Protein AF-A0A2G8SDK1-F1 (afdb_monomer_lite)

Structure (mmCIF, N/CA/C/O backbone):
data_AF-A0A2G8SDK1-F1
#
_entry.id   AF-A0A2G8SDK1-F1
#
loop_
_atom_site.group_PDB
_atom_site.id
_atom_site.type_symbol
_atom_site.label_atom_id
_atom_site.label_alt_id
_atom_site.label_comp_id
_atom_site.label_asym_id
_atom_site.label_entity_id
_atom_site.label_seq_id
_atom_site.pdbx_PDB_ins_code
_atom_site.Cartn_x
_atom_site.Cartn_y
_atom_site.Cartn_z
_atom_site.occupancy
_atom_site.B_iso_or_equiv
_atom_site.auth_seq_id
_atom_site.auth_comp_id
_atom_site.auth_asym_id
_atom_site.auth_atom_id
_atom_site.pdbx_PDB_model_num
ATOM 1 N N . MET A 1 1 ? -18.839 -8.132 19.886 1.00 52.75 1 MET A N 1
ATOM 2 C CA . MET A 1 1 ? -17.588 -8.914 19.938 1.00 52.75 1 MET A CA 1
ATOM 3 C C . MET A 1 1 ? -16.449 -7.917 19.984 1.00 52.75 1 MET A C 1
ATOM 5 O O . MET A 1 1 ? -16.493 -6.967 19.213 1.00 52.75 1 MET A O 1
ATOM 9 N N . SER A 1 2 ? -15.527 -8.060 20.931 1.00 60.72 2 SER A N 1
ATOM 10 C CA . SER A 1 2 ? -14.287 -7.280 20.942 1.00 60.72 2 SER A CA 1
ATOM 11 C C . SER A 1 2 ? -13.296 -7.989 20.019 1.00 60.72 2 SER A C 1
ATOM 13 O O . SER A 1 2 ? -13.165 -9.212 20.094 1.00 60.72 2 SER A O 1
ATOM 15 N N . PHE A 1 3 ? -12.685 -7.236 19.112 1.00 76.94 3 PHE A N 1
ATOM 16 C CA . PHE A 1 3 ? -11.615 -7.720 18.250 1.00 76.94 3 PHE A CA 1
ATOM 17 C C . PHE A 1 3 ? -10.285 -7.241 18.832 1.00 76.94 3 PHE A C 1
ATOM 19 O O . PHE A 1 3 ? -10.245 -6.182 19.454 1.00 76.94 3 PHE A O 1
ATOM 26 N N . SER A 1 4 ? -9.215 -8.013 18.636 1.00 88.19 4 SER A N 1
ATOM 27 C CA . SER A 1 4 ? -7.856 -7.517 18.891 1.00 88.19 4 SER A CA 1
ATOM 28 C C . SER A 1 4 ? -7.586 -6.290 18.015 1.00 88.19 4 SER A C 1
ATOM 30 O O . SER A 1 4 ? -8.123 -6.212 16.904 1.00 88.19 4 SER A O 1
ATOM 32 N N . GLN A 1 5 ? -6.736 -5.367 18.478 1.00 93.25 5 GLN A N 1
ATOM 33 C CA . GLN A 1 5 ? -6.346 -4.193 17.687 1.00 93.25 5 GLN A CA 1
ATOM 34 C C . GLN A 1 5 ? -5.672 -4.576 16.365 1.00 93.25 5 GLN A C 1
ATOM 36 O O . GLN A 1 5 ? -5.712 -3.813 15.408 1.00 93.25 5 GLN A O 1
ATOM 41 N N . PHE A 1 6 ? -5.116 -5.787 16.276 1.00 92.31 6 PHE A N 1
ATOM 42 C CA . PHE A 1 6 ? -4.522 -6.300 15.046 1.00 92.31 6 PHE A CA 1
ATOM 43 C C . PHE A 1 6 ? -5.553 -6.757 14.012 1.00 92.31 6 PHE A C 1
ATOM 45 O O . PHE A 1 6 ? -5.180 -6.962 12.869 1.00 92.31 6 PHE A O 1
ATOM 52 N N . HIS A 1 7 ? -6.839 -6.911 14.341 1.00 91.12 7 HIS A N 1
ATOM 53 C CA . HIS A 1 7 ? -7.836 -7.337 13.355 1.00 91.12 7 HIS A CA 1
ATOM 54 C C . HIS A 1 7 ? -7.991 -6.296 12.222 1.00 91.12 7 HIS A C 1
ATOM 56 O O . HIS A 1 7 ? -8.205 -5.121 12.522 1.00 91.12 7 HIS A O 1
ATOM 62 N N . PRO A 1 8 ? -7.963 -6.688 10.928 1.00 92.44 8 PRO A N 1
ATOM 63 C CA . PRO A 1 8 ? -8.045 -8.051 10.381 1.00 92.44 8 PRO A CA 1
ATOM 64 C C . PRO A 1 8 ? -6.700 -8.723 10.048 1.00 92.44 8 PRO A C 1
ATOM 66 O O . PRO A 1 8 ? -6.695 -9.754 9.379 1.00 92.44 8 PRO A O 1
ATOM 69 N N . LEU A 1 9 ? -5.573 -8.160 10.479 1.00 94.75 9 LEU A N 1
ATOM 70 C CA . LEU A 1 9 ? -4.240 -8.715 10.251 1.00 94.75 9 LEU A CA 1
ATOM 71 C C . LEU A 1 9 ? -4.090 -10.068 10.962 1.00 94.75 9 LEU A C 1
ATOM 73 O O . LEU A 1 9 ? -4.352 -10.208 12.158 1.00 94.75 9 LEU A O 1
ATOM 77 N N . GLY A 1 10 ? -3.639 -11.067 10.209 1.00 94.25 10 GLY A N 1
ATOM 78 C CA . GLY A 1 10 ? -3.056 -12.288 10.746 1.00 94.25 10 GLY A CA 1
ATOM 79 C C . GLY A 1 10 ? -1.573 -12.094 11.057 1.00 94.25 10 GLY A C 1
ATOM 80 O O . GLY A 1 10 ? -0.966 -11.103 10.654 1.00 94.25 10 GLY A O 1
ATOM 81 N N . GLN A 1 11 ? -0.978 -13.068 11.744 1.00 94.06 11 GLN A N 1
ATOM 82 C CA . GLN A 1 11 ? 0.459 -13.109 12.006 1.00 94.06 11 GLN A CA 1
ATOM 83 C C . GLN A 1 11 ? 1.084 -14.308 11.299 1.00 94.06 11 GLN A C 1
ATOM 85 O O . GLN A 1 11 ? 0.625 -15.442 11.464 1.00 94.06 11 GLN A O 1
ATOM 90 N N . HIS A 1 12 ? 2.088 -14.060 10.463 1.00 91.50 12 HIS A N 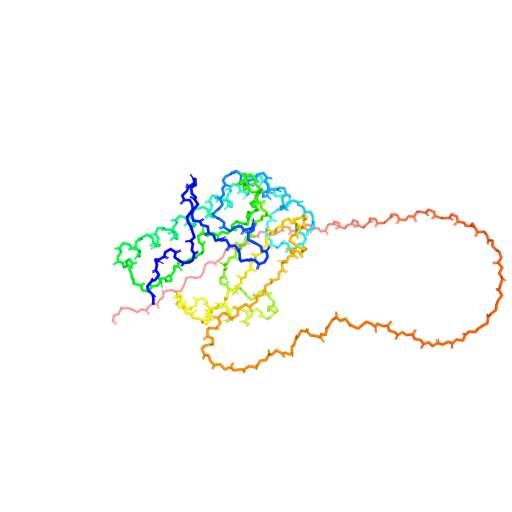1
ATOM 91 C CA . HIS A 1 12 ? 2.720 -15.097 9.663 1.00 91.50 12 HIS A CA 1
ATOM 92 C C . HIS A 1 12 ? 3.493 -16.060 10.587 1.00 91.50 12 HIS A C 1
ATOM 94 O O . HIS A 1 12 ? 4.289 -15.596 11.406 1.00 91.50 12 HIS A O 1
ATOM 100 N N . PRO A 1 13 ? 3.288 -17.390 10.500 1.00 87.56 13 PRO A N 1
ATOM 101 C CA . PRO A 1 13 ? 3.754 -18.332 11.524 1.00 87.56 13 PRO A CA 1
ATOM 102 C C . PRO A 1 13 ? 5.279 -18.443 11.623 1.00 87.56 13 PRO A C 1
ATOM 104 O O . PRO A 1 13 ? 5.797 -18.744 12.695 1.00 87.56 13 PRO A O 1
ATOM 107 N N . HIS A 1 14 ? 6.000 -18.200 10.525 1.00 87.25 14 HIS A N 1
ATOM 108 C CA . HIS A 1 14 ? 7.460 -18.329 10.490 1.00 87.25 14 HIS A CA 1
ATOM 109 C C . HIS A 1 14 ? 8.192 -17.007 10.722 1.00 87.25 14 HIS A C 1
ATOM 111 O O . HIS A 1 14 ? 9.257 -16.998 11.330 1.00 87.25 14 HIS A O 1
ATOM 117 N N . THR A 1 15 ? 7.636 -15.897 10.233 1.00 89.56 15 THR A N 1
ATOM 118 C CA . THR A 1 15 ? 8.303 -14.583 10.271 1.00 89.56 15 THR A CA 1
ATOM 119 C C . THR A 1 15 ? 7.757 -13.683 11.374 1.00 89.56 15 THR A C 1
ATOM 121 O O . THR A 1 15 ? 8.410 -12.720 11.758 1.00 89.56 15 THR A O 1
ATOM 124 N N . GLY A 1 16 ? 6.559 -13.969 11.890 1.00 91.56 16 GLY A N 1
ATOM 125 C CA . GLY A 1 16 ? 5.865 -13.106 12.842 1.00 91.56 16 GLY A CA 1
ATOM 126 C C . GLY A 1 16 ? 5.326 -11.809 12.229 1.00 91.56 16 GLY A C 1
ATOM 127 O O . GLY A 1 16 ? 4.776 -10.990 12.967 1.00 91.56 16 GLY A O 1
ATOM 128 N N . GLU A 1 17 ?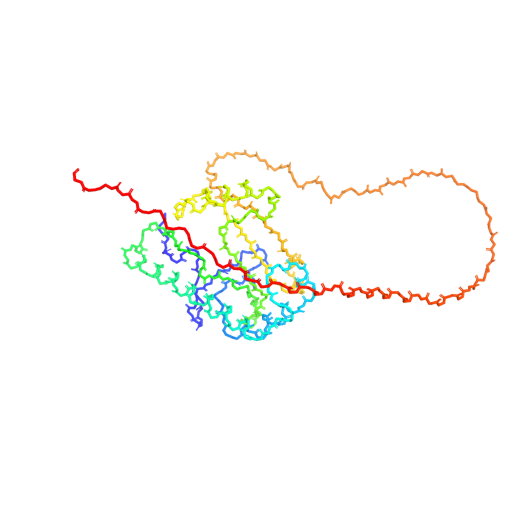 5.472 -11.615 10.915 1.00 94.06 17 GLU A N 1
ATOM 129 C CA . GLU A 1 17 ? 5.029 -10.419 10.196 1.00 94.06 17 GLU A CA 1
ATOM 130 C C . GLU A 1 17 ? 3.494 -10.345 10.120 1.00 94.06 17 GLU A C 1
ATOM 132 O O . GLU A 1 17 ? 2.831 -11.386 10.026 1.00 94.06 17 GLU A O 1
ATOM 137 N N . PRO A 1 18 ? 2.904 -9.137 10.134 1.00 96.12 18 PRO A N 1
ATOM 138 C CA . PRO A 1 18 ? 1.480 -8.977 9.870 1.00 96.12 18 PRO A CA 1
ATOM 139 C C . PRO A 1 18 ? 1.162 -9.351 8.419 1.00 96.12 18 PRO A C 1
ATOM 141 O O . PRO A 1 18 ? 1.942 -9.071 7.512 1.00 96.12 18 PRO A O 1
ATOM 144 N N . T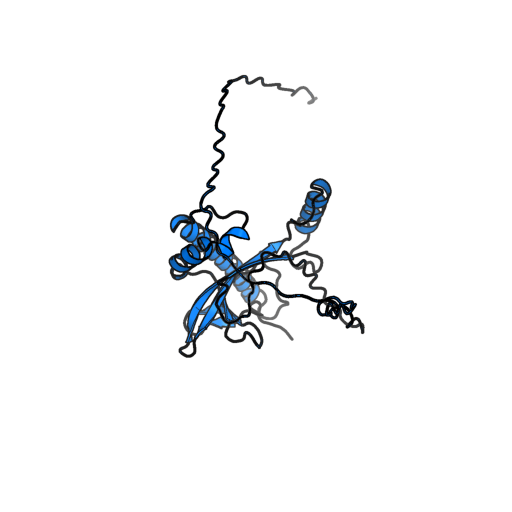YR A 1 19 ? -0.003 -9.941 8.169 1.00 97.12 19 TYR A N 1
ATOM 145 C CA . TYR A 1 19 ? -0.480 -10.148 6.802 1.00 97.12 19 TYR A CA 1
ATOM 146 C C . TYR A 1 19 ? -2.003 -10.098 6.703 1.00 97.12 19 TYR A C 1
ATOM 148 O O . TYR A 1 19 ? -2.716 -10.359 7.669 1.00 97.12 19 TYR A O 1
ATOM 156 N N . ILE A 1 20 ? -2.514 -9.816 5.507 1.00 96.69 20 ILE A N 1
ATOM 157 C CA . ILE A 1 20 ? -3.931 -9.982 5.162 1.00 96.69 20 ILE A CA 1
ATOM 158 C C . ILE A 1 20 ? -4.026 -11.071 4.106 1.00 96.69 20 ILE A C 1
ATOM 160 O O . ILE A 1 20 ? -3.399 -10.958 3.061 1.00 96.69 20 ILE A O 1
ATOM 164 N N . ARG A 1 21 ? -4.818 -12.116 4.342 1.00 95.62 21 ARG A N 1
ATOM 165 C CA . ARG A 1 21 ? -5.145 -13.093 3.295 1.00 95.62 21 ARG A CA 1
ATOM 166 C C . ARG A 1 21 ? -6.386 -12.640 2.550 1.00 95.62 21 ARG A C 1
ATOM 168 O O . ARG A 1 21 ? -7.388 -12.303 3.184 1.00 95.62 21 ARG A O 1
ATOM 175 N N . LEU A 1 22 ? -6.324 -12.636 1.223 1.00 94.38 22 LEU A N 1
ATOM 176 C CA . LEU A 1 22 ? -7.500 -12.324 0.425 1.00 94.38 22 LEU A CA 1
ATOM 177 C C . LEU A 1 22 ? -8.524 -13.466 0.534 1.00 94.38 22 LEU A C 1
ATOM 179 O O . LEU A 1 22 ? -8.148 -14.630 0.683 1.00 94.38 22 LEU A O 1
ATOM 183 N N . PRO A 1 23 ? -9.830 -13.164 0.502 1.00 93.94 23 PRO A N 1
ATOM 184 C CA . PRO A 1 23 ? -10.850 -14.202 0.487 1.00 93.94 23 PRO A CA 1
ATOM 185 C C . PRO A 1 23 ? -10.820 -14.983 -0.835 1.00 93.94 23 PRO A C 1
ATOM 187 O O . PRO A 1 23 ? -10.274 -14.525 -1.842 1.00 93.94 23 PRO A O 1
ATOM 190 N N . ALA A 1 24 ? -11.464 -16.151 -0.849 1.00 92.25 24 ALA A N 1
ATOM 191 C CA . ALA A 1 24 ? -11.683 -16.911 -2.077 1.00 92.25 24 ALA A CA 1
ATOM 192 C C . ALA A 1 24 ? -12.307 -16.016 -3.178 1.00 92.25 24 ALA A C 1
ATOM 194 O O . ALA A 1 24 ? -13.187 -15.206 -2.869 1.00 92.25 24 ALA A O 1
ATOM 195 N N . PRO A 1 25 ? -11.879 -16.146 -4.450 1.00 93.31 25 PRO A N 1
ATOM 196 C CA . PRO A 1 25 ? -11.004 -17.189 -5.006 1.00 93.31 25 PRO A CA 1
ATOM 197 C C . PRO A 1 25 ? -9.494 -16.884 -4.925 1.00 93.31 25 PRO A C 1
ATOM 199 O O . PRO A 1 25 ? -8.700 -17.573 -5.557 1.00 93.31 25 PRO A O 1
ATOM 202 N N . PHE A 1 26 ? -9.086 -15.852 -4.184 1.00 92.69 26 PHE A N 1
ATOM 203 C CA . PHE A 1 26 ? -7.700 -15.381 -4.117 1.00 92.69 26 PHE A CA 1
ATOM 204 C C . PHE A 1 26 ? -7.016 -15.745 -2.796 1.00 92.69 26 PHE A C 1
ATOM 206 O O . PHE A 1 26 ? -6.107 -15.057 -2.350 1.00 92.69 26 PHE A O 1
ATOM 213 N N . ASP A 1 27 ? -7.421 -16.843 -2.168 1.00 93.50 27 ASP A N 1
ATOM 214 C CA . ASP A 1 27 ? -6.904 -17.310 -0.875 1.00 93.50 27 ASP A CA 1
ATOM 215 C C . ASP A 1 27 ? -5.418 -17.706 -0.891 1.00 93.50 27 ASP A C 1
ATOM 217 O O . ASP A 1 27 ? -4.795 -17.813 0.170 1.00 93.50 27 ASP A O 1
ATOM 221 N N . ARG A 1 28 ? -4.834 -17.857 -2.086 1.00 94.31 28 ARG A N 1
ATOM 222 C CA . ARG A 1 28 ? -3.388 -17.986 -2.327 1.00 94.31 28 ARG A CA 1
ATOM 223 C C . ARG A 1 28 ? -2.644 -16.650 -2.399 1.00 94.31 28 ARG A C 1
ATOM 225 O O . ARG A 1 28 ? -1.433 -16.659 -2.576 1.00 94.31 28 ARG A O 1
ATOM 232 N N . VAL A 1 29 ? -3.327 -15.516 -2.278 1.00 95.50 29 VAL A N 1
ATOM 233 C CA . VAL A 1 29 ? -2.707 -14.189 -2.262 1.00 95.50 29 VAL A CA 1
ATOM 234 C C . VAL A 1 29 ? -2.788 -13.607 -0.859 1.00 95.50 29 VAL A C 1
ATOM 236 O O . VAL A 1 29 ? -3.853 -13.558 -0.235 1.00 95.50 29 VAL A O 1
ATOM 239 N N . ILE A 1 30 ? -1.645 -13.141 -0.372 1.00 96.31 30 ILE A N 1
ATOM 240 C CA . ILE A 1 30 ? -1.532 -12.413 0.887 1.00 96.31 30 ILE A CA 1
ATOM 241 C C . ILE A 1 30 ? -0.959 -11.017 0.638 1.00 96.31 30 ILE A C 1
ATOM 243 O O . ILE A 1 30 ? -0.201 -10.803 -0.307 1.00 96.31 30 ILE A O 1
ATOM 247 N N . ILE A 1 31 ? -1.323 -10.068 1.493 1.00 97.31 31 ILE A N 1
ATOM 248 C CA . ILE A 1 31 ? -0.745 -8.729 1.551 1.00 97.31 31 ILE A CA 1
ATOM 249 C C . ILE A 1 31 ? 0.175 -8.680 2.765 1.00 97.31 31 ILE A C 1
ATOM 251 O O . ILE A 1 31 ? -0.287 -8.919 3.881 1.00 97.31 31 ILE A O 1
ATOM 255 N N . THR A 1 32 ? 1.452 -8.377 2.564 1.00 97.56 32 THR A N 1
ATOM 256 C CA . THR A 1 32 ? 2.472 -8.303 3.622 1.00 97.56 32 THR A CA 1
ATOM 257 C C . THR A 1 32 ? 3.154 -6.931 3.629 1.00 97.56 32 THR A C 1
ATOM 259 O O . THR A 1 32 ? 2.950 -6.133 2.706 1.00 97.56 32 THR A O 1
ATOM 262 N N . PRO A 1 33 ? 4.016 -6.644 4.617 1.00 97.38 33 PRO A N 1
ATOM 263 C CA . PRO A 1 33 ? 4.986 -5.567 4.515 1.00 97.38 33 PRO A CA 1
ATOM 264 C C . PRO A 1 33 ? 6.002 -5.822 3.381 1.00 97.38 33 PRO A C 1
ATOM 266 O O . PRO A 1 33 ? 6.175 -6.973 2.943 1.00 97.38 33 PRO A O 1
ATOM 269 N N . PRO A 1 34 ? 6.681 -4.764 2.911 1.00 96.06 34 PRO A N 1
ATOM 270 C CA . PRO A 1 34 ? 7.785 -4.872 1.961 1.00 96.06 34 PRO A CA 1
ATOM 271 C C . PRO A 1 34 ? 9.020 -5.533 2.581 1.00 96.06 34 PRO A C 1
ATOM 273 O O . PRO A 1 34 ? 9.302 -5.377 3.771 1.00 96.06 34 PRO A O 1
ATOM 276 N N . ARG A 1 35 ? 9.782 -6.269 1.765 1.00 96.25 35 ARG A N 1
ATOM 277 C CA . ARG A 1 35 ? 11.030 -6.940 2.152 1.00 96.25 35 ARG A CA 1
ATOM 278 C C . ARG A 1 35 ? 12.168 -6.496 1.240 1.00 96.25 35 ARG A C 1
ATOM 280 O O . ARG A 1 35 ? 11.981 -6.310 0.045 1.00 96.25 35 ARG A O 1
ATOM 287 N N . GLN A 1 36 ? 13.382 -6.448 1.779 1.00 96.81 36 GLN A N 1
ATOM 288 C CA . GLN A 1 36 ? 14.593 -6.169 0.991 1.00 96.81 36 GLN A CA 1
ATOM 289 C C . GLN A 1 36 ? 14.791 -7.192 -0.143 1.00 96.81 36 GLN A C 1
ATOM 291 O O . GLN A 1 36 ? 15.215 -6.848 -1.240 1.00 96.81 36 GLN A O 1
ATOM 296 N N . GLY A 1 37 ? 14.380 -8.448 0.070 1.00 96.25 37 GLY A N 1
ATOM 297 C CA . GLY A 1 37 ? 14.397 -9.477 -0.975 1.00 96.25 37 GLY A CA 1
ATOM 298 C C . GLY A 1 37 ? 13.471 -9.207 -2.172 1.00 96.25 37 GLY A C 1
ATOM 299 O O . GLY A 1 37 ? 13.592 -9.898 -3.180 1.00 96.25 37 GLY A O 1
ATOM 300 N N . ASP A 1 38 ? 12.567 -8.223 -2.093 1.00 96.19 38 ASP A N 1
ATOM 301 C CA . ASP A 1 38 ? 11.656 -7.881 -3.191 1.00 96.19 38 ASP A CA 1
ATOM 302 C C . ASP A 1 38 ? 12.314 -6.989 -4.256 1.00 96.19 38 ASP A C 1
ATOM 304 O O . ASP A 1 38 ? 11.818 -6.941 -5.383 1.00 96.19 38 ASP A O 1
ATOM 308 N N . ILE A 1 39 ? 13.434 -6.324 -3.933 1.00 97.19 39 ILE A N 1
ATOM 309 C CA . ILE A 1 39 ? 14.101 -5.324 -4.788 1.00 97.19 39 ILE A CA 1
ATOM 310 C C . ILE A 1 39 ? 14.290 -5.804 -6.236 1.00 97.19 39 ILE A C 1
ATOM 312 O O . ILE A 1 39 ? 13.782 -5.128 -7.137 1.00 97.19 39 ILE A O 1
ATOM 316 N N . PRO A 1 40 ? 14.904 -6.978 -6.513 1.00 97.12 40 PRO A N 1
ATOM 317 C CA . PRO A 1 40 ? 15.134 -7.407 -7.895 1.00 97.12 40 PRO A CA 1
ATOM 318 C C . PRO A 1 40 ? 13.836 -7.541 -8.697 1.00 97.12 40 PRO A C 1
ATOM 320 O O . PRO A 1 40 ? 13.793 -7.295 -9.905 1.00 97.12 40 PRO A O 1
ATOM 323 N N . ARG A 1 41 ? 12.745 -7.925 -8.026 1.00 95.31 41 ARG A N 1
ATOM 324 C CA . ARG A 1 41 ? 11.456 -8.131 -8.676 1.00 95.31 41 ARG A CA 1
ATOM 325 C C . ARG A 1 41 ? 10.679 -6.836 -8.852 1.00 95.31 41 ARG A C 1
ATOM 327 O O . ARG A 1 41 ? 10.057 -6.679 -9.895 1.00 95.31 41 ARG A O 1
ATOM 334 N N . ILE A 1 42 ? 10.768 -5.907 -7.902 1.00 95.62 42 ILE A N 1
ATOM 335 C CA . ILE A 1 42 ? 10.246 -4.541 -8.050 1.00 95.62 42 ILE A CA 1
ATOM 336 C C . ILE A 1 42 ? 10.880 -3.881 -9.280 1.00 95.62 42 ILE A C 1
ATOM 338 O O . ILE A 1 42 ? 10.164 -3.408 -10.158 1.00 95.62 42 ILE A O 1
ATOM 342 N N . VAL A 1 43 ? 12.210 -3.941 -9.401 1.00 96.62 43 VAL A N 1
ATOM 343 C CA . VAL A 1 43 ? 12.949 -3.395 -10.553 1.00 96.62 43 VAL A CA 1
ATOM 344 C C . VAL A 1 43 ? 12.516 -4.056 -11.858 1.00 96.62 43 VAL A C 1
ATOM 346 O O . VAL A 1 43 ? 12.290 -3.369 -12.853 1.00 96.62 43 VAL A O 1
ATOM 349 N N . THR A 1 44 ? 12.341 -5.379 -11.856 1.00 94.94 44 THR A N 1
ATOM 350 C CA . THR A 1 44 ? 11.847 -6.114 -13.030 1.00 94.94 44 THR A CA 1
ATOM 351 C C . THR A 1 44 ? 10.442 -5.654 -13.436 1.00 94.94 44 THR A C 1
ATOM 353 O O . THR A 1 44 ? 10.204 -5.396 -14.611 1.00 94.94 44 THR A O 1
ATOM 356 N N . ILE A 1 45 ? 9.520 -5.517 -12.476 1.00 93.38 45 ILE A N 1
ATOM 357 C CA . ILE A 1 45 ? 8.126 -5.109 -12.717 1.00 93.38 45 ILE A CA 1
ATOM 358 C C . ILE A 1 45 ? 8.053 -3.676 -13.244 1.00 93.38 45 ILE A C 1
ATOM 360 O O . ILE A 1 45 ? 7.359 -3.415 -14.223 1.00 93.38 45 ILE A O 1
ATOM 364 N N . LEU A 1 46 ? 8.773 -2.745 -12.618 1.00 94.25 46 LEU A N 1
ATOM 365 C CA . LEU A 1 46 ? 8.683 -1.319 -12.940 1.00 94.25 46 LEU A CA 1
ATOM 366 C C . LEU A 1 46 ? 9.415 -0.928 -14.228 1.00 94.25 46 LEU A C 1
ATOM 368 O O . LEU A 1 46 ? 9.141 0.134 -14.789 1.00 94.25 46 LEU A O 1
ATOM 372 N N . ASN A 1 47 ? 10.294 -1.794 -14.734 1.00 94.50 47 ASN A N 1
ATOM 373 C CA . ASN A 1 47 ? 10.867 -1.662 -16.073 1.00 94.50 47 ASN A CA 1
ATOM 374 C C . ASN A 1 47 ? 10.071 -2.402 -17.160 1.00 94.50 47 ASN A C 1
ATOM 376 O O . ASN A 1 47 ? 10.392 -2.252 -18.340 1.00 94.50 47 ASN A O 1
ATOM 380 N N . ASP A 1 48 ? 9.039 -3.176 -16.807 1.00 92.31 48 ASP A N 1
ATOM 381 C CA . ASP A 1 48 ? 8.201 -3.854 -17.794 1.00 92.31 48 ASP A CA 1
ATOM 382 C C . ASP A 1 48 ? 7.295 -2.837 -18.506 1.00 92.31 48 ASP A C 1
ATOM 384 O O . ASP A 1 48 ? 6.479 -2.151 -17.886 1.00 92.31 48 ASP A O 1
ATOM 388 N N . TYR A 1 49 ? 7.429 -2.714 -19.828 1.00 90.44 49 TYR A N 1
ATOM 389 C CA . TYR A 1 49 ? 6.748 -1.676 -20.611 1.00 90.44 49 TYR A CA 1
ATOM 390 C C . TYR A 1 49 ? 5.212 -1.669 -20.451 1.00 90.44 49 TYR A C 1
ATOM 392 O O . TYR A 1 49 ? 4.641 -0.584 -20.287 1.00 90.44 49 TYR A O 1
ATOM 400 N N . PRO A 1 50 ? 4.508 -2.823 -20.451 1.00 88.94 50 PRO A N 1
ATOM 401 C CA . PRO A 1 50 ? 3.075 -2.885 -20.196 1.00 88.94 50 PRO A CA 1
ATOM 402 C C . PRO A 1 50 ? 2.676 -2.386 -18.810 1.00 88.94 50 PRO A C 1
ATOM 404 O O . PRO A 1 50 ? 1.551 -1.925 -18.680 1.00 88.94 50 PRO A O 1
ATOM 407 N N . VAL A 1 51 ? 3.557 -2.452 -17.807 1.00 89.00 51 VAL A N 1
ATOM 408 C CA . VAL A 1 51 ? 3.327 -1.857 -16.483 1.00 89.00 51 VAL A CA 1
ATOM 409 C C . VAL A 1 51 ? 3.640 -0.364 -16.539 1.00 89.00 51 VAL A C 1
ATOM 411 O O . VAL A 1 51 ? 2.777 0.459 -16.241 1.00 89.00 51 VAL A O 1
ATOM 414 N N . LYS A 1 52 ? 4.835 0.005 -17.017 1.00 88.12 52 LYS A N 1
ATOM 415 C CA . LYS A 1 52 ? 5.328 1.387 -17.004 1.00 88.12 52 LYS A CA 1
ATOM 416 C C . LYS A 1 52 ? 4.409 2.377 -17.718 1.00 88.12 52 LYS A C 1
ATOM 418 O O . LYS A 1 52 ? 4.247 3.496 -17.239 1.00 88.12 52 LYS A O 1
ATOM 423 N N . ARG A 1 53 ? 3.775 1.990 -18.831 1.00 90.44 53 ARG A N 1
ATOM 424 C CA . ARG A 1 53 ? 2.835 2.858 -19.574 1.00 90.44 53 ARG A CA 1
ATOM 425 C C . ARG A 1 53 ? 1.623 3.330 -18.756 1.00 90.44 53 ARG A C 1
ATOM 427 O O . ARG A 1 53 ? 0.934 4.241 -19.201 1.00 90.44 53 ARG A O 1
ATOM 434 N N . TRP A 1 54 ? 1.339 2.690 -17.621 1.00 87.81 54 TRP A N 1
ATOM 435 C CA . TRP A 1 54 ? 0.231 3.032 -16.723 1.00 87.81 54 TRP A CA 1
ATOM 436 C C . TRP A 1 54 ? 0.680 3.750 -15.447 1.00 87.81 54 TRP A C 1
ATOM 438 O O . TRP A 1 54 ? -0.173 4.119 -14.640 1.00 87.81 54 TRP A O 1
ATOM 448 N N . LEU A 1 55 ? 1.991 3.936 -15.256 1.00 89.00 55 LEU A N 1
ATOM 449 C CA . LEU A 1 55 ? 2.559 4.541 -14.057 1.00 89.00 55 LEU A CA 1
ATOM 450 C C . LEU A 1 55 ? 3.027 5.963 -14.330 1.00 89.00 55 LEU A C 1
ATOM 452 O O . LEU A 1 55 ? 3.979 6.190 -15.089 1.00 89.00 55 LEU A O 1
ATOM 456 N N . ASP A 1 56 ? 2.404 6.896 -13.624 1.00 83.62 56 ASP A N 1
ATOM 457 C CA . ASP A 1 56 ? 2.895 8.256 -13.472 1.00 83.62 56 ASP A CA 1
ATOM 458 C C . ASP A 1 56 ? 3.792 8.307 -12.227 1.00 83.62 56 ASP A C 1
ATOM 460 O O . ASP A 1 56 ? 3.374 7.888 -11.150 1.00 83.62 56 ASP A O 1
ATOM 464 N N . GLY A 1 57 ? 5.049 8.733 -12.364 1.00 83.56 57 GLY A N 1
ATOM 465 C CA . GLY A 1 57 ? 5.937 8.909 -11.206 1.00 83.56 57 GLY A CA 1
ATOM 466 C C . GLY A 1 57 ? 7.284 8.185 -11.241 1.00 83.56 57 GLY A C 1
ATOM 467 O O . GLY A 1 57 ? 8.303 8.877 -11.199 1.00 83.56 57 GLY A O 1
ATOM 468 N N . PRO A 1 58 ? 7.371 6.836 -11.293 1.00 89.56 58 PRO A N 1
ATOM 469 C CA . PRO A 1 58 ? 8.664 6.182 -11.140 1.00 89.56 58 PRO A CA 1
ATOM 470 C C . PRO A 1 58 ? 9.583 6.529 -12.322 1.00 89.56 58 PRO A C 1
ATOM 472 O O . PRO A 1 58 ? 9.127 6.496 -13.477 1.00 89.56 58 PRO A O 1
ATOM 475 N N . PRO A 1 59 ? 10.863 6.855 -12.062 1.00 92.12 59 PRO A N 1
ATOM 476 C CA . PRO A 1 59 ? 11.833 7.141 -13.113 1.00 92.12 59 PRO A CA 1
ATOM 477 C C . PRO A 1 59 ? 11.983 5.941 -14.051 1.00 92.12 59 PRO A C 1
ATOM 479 O O . PRO A 1 59 ? 11.815 4.790 -13.645 1.00 92.12 59 PRO A O 1
ATOM 482 N N . PHE A 1 60 ? 12.300 6.216 -15.316 1.00 93.19 60 PHE A N 1
ATOM 483 C CA . PHE A 1 60 ? 12.563 5.188 -16.317 1.00 93.19 60 PHE A CA 1
ATOM 484 C C . PHE A 1 60 ? 13.911 5.458 -17.002 1.00 93.19 60 PHE A C 1
ATOM 486 O O . PHE A 1 60 ? 14.065 6.528 -17.594 1.00 93.19 60 PHE A O 1
ATOM 493 N N . PRO A 1 61 ? 14.878 4.523 -16.939 1.00 95.81 61 PRO A N 1
ATOM 494 C CA . PRO A 1 61 ? 14.784 3.204 -16.303 1.00 95.81 61 PRO A CA 1
ATOM 495 C C . PRO A 1 61 ? 14.665 3.278 -14.770 1.00 95.81 61 PRO A C 1
ATOM 497 O O . PRO A 1 61 ? 15.188 4.193 -14.131 1.00 95.81 61 PRO A O 1
ATOM 500 N N . TYR A 1 62 ? 13.974 2.299 -14.188 1.00 97.38 62 TYR A N 1
ATOM 501 C CA . TYR A 1 62 ? 13.881 2.136 -12.741 1.00 97.38 62 TYR A CA 1
ATOM 502 C C . TYR A 1 62 ? 15.099 1.344 -12.250 1.00 97.38 62 TYR A C 1
ATOM 504 O O . TYR A 1 62 ? 15.383 0.268 -12.769 1.00 97.38 62 TYR A O 1
ATOM 512 N N . LEU A 1 63 ? 15.853 1.884 -11.297 1.00 98.19 63 LEU A N 1
ATOM 513 C CA . LEU A 1 63 ? 17.127 1.329 -10.838 1.00 98.19 63 LEU A CA 1
ATOM 514 C C . LEU A 1 63 ? 16.972 0.703 -9.450 1.00 98.19 63 LEU A C 1
ATOM 516 O O . LEU A 1 63 ? 16.057 1.065 -8.709 1.00 98.19 63 LEU A O 1
ATOM 520 N N . ASP A 1 64 ? 17.913 -0.165 -9.075 1.00 98.25 64 ASP A N 1
ATOM 521 C CA . ASP A 1 64 ? 17.957 -0.812 -7.755 1.00 98.25 64 ASP A CA 1
ATOM 522 C C . ASP A 1 64 ? 17.898 0.211 -6.611 1.00 98.25 64 ASP A C 1
ATOM 524 O O . ASP A 1 64 ? 17.112 0.038 -5.685 1.00 98.25 64 ASP A O 1
ATOM 528 N N . ILE A 1 65 ? 18.617 1.336 -6.729 1.00 98.12 65 ILE A N 1
ATOM 529 C CA . ILE A 1 65 ? 18.599 2.412 -5.724 1.00 98.12 65 ILE A CA 1
ATOM 530 C C . ILE A 1 65 ? 17.193 2.995 -5.501 1.00 98.12 65 ILE A C 1
ATOM 532 O O . ILE A 1 65 ? 16.821 3.284 -4.369 1.00 98.12 65 ILE A O 1
ATOM 536 N N . HIS A 1 66 ? 16.364 3.099 -6.548 1.00 97.69 66 HIS A N 1
ATOM 537 C CA . HIS A 1 66 ? 14.988 3.583 -6.402 1.00 97.69 66 HIS A CA 1
ATOM 538 C C . HIS A 1 66 ? 14.114 2.558 -5.662 1.00 97.69 66 HIS A C 1
ATOM 540 O O . HIS A 1 66 ? 13.278 2.930 -4.837 1.00 97.69 66 HIS A O 1
ATOM 546 N N . ALA A 1 67 ? 14.320 1.264 -5.935 1.00 97.38 67 ALA A N 1
ATOM 547 C CA . ALA A 1 67 ? 13.622 0.188 -5.240 1.00 97.38 67 ALA A CA 1
ATOM 548 C C . ALA A 1 67 ? 14.048 0.099 -3.767 1.00 97.38 67 ALA A C 1
ATOM 550 O O . ALA A 1 67 ? 13.196 -0.065 -2.899 1.00 97.38 67 ALA A O 1
ATOM 551 N N . GLU A 1 68 ? 15.342 0.239 -3.476 1.00 98.38 68 GLU A N 1
ATOM 552 C CA . GLU A 1 68 ? 15.893 0.272 -2.117 1.00 98.38 68 GLU A CA 1
ATOM 553 C C . GLU A 1 68 ? 15.297 1.417 -1.293 1.00 98.38 68 GLU A C 1
ATOM 555 O O . GLU A 1 68 ? 14.823 1.196 -0.173 1.00 98.38 68 GLU A O 1
ATOM 560 N N . GLU A 1 69 ? 15.261 2.627 -1.858 1.00 97.81 69 GLU A N 1
ATOM 561 C CA . GLU A 1 69 ? 14.639 3.796 -1.232 1.00 97.81 69 GLU A CA 1
ATOM 562 C C . GLU A 1 69 ? 13.150 3.557 -0.956 1.00 97.81 69 GLU A C 1
ATOM 564 O O . GLU A 1 69 ? 12.669 3.804 0.155 1.00 97.81 69 GLU A O 1
ATOM 569 N N . TRP A 1 70 ? 12.417 3.028 -1.943 1.00 96.69 70 TRP A N 1
ATOM 570 C CA . TRP A 1 70 ? 10.995 2.728 -1.796 1.00 96.69 70 TRP A CA 1
ATOM 571 C C . TRP A 1 70 ? 10.738 1.663 -0.723 1.00 96.69 70 TRP A C 1
ATOM 573 O O . TRP A 1 70 ? 9.890 1.874 0.148 1.00 96.69 70 TRP A O 1
ATOM 583 N N . VAL A 1 71 ? 11.471 0.544 -0.741 1.00 97.94 71 VAL A N 1
ATOM 584 C CA . VAL A 1 71 ? 11.320 -0.539 0.244 1.00 97.94 71 VAL A CA 1
ATOM 585 C C . VAL A 1 71 ? 11.620 -0.008 1.639 1.00 97.94 71 VAL A C 1
ATOM 587 O O . VAL A 1 71 ? 10.803 -0.194 2.535 1.00 97.94 71 VAL A O 1
ATOM 590 N N . THR A 1 72 ? 12.736 0.699 1.818 1.00 98.00 72 THR A N 1
ATOM 591 C CA . THR A 1 72 ? 13.149 1.241 3.121 1.00 98.00 72 THR A CA 1
ATOM 592 C C . THR A 1 72 ? 12.082 2.173 3.690 1.00 98.00 72 THR A C 1
ATOM 594 O O . THR A 1 72 ? 11.602 1.963 4.804 1.00 98.00 72 THR A O 1
ATOM 597 N N . LYS A 1 73 ? 11.612 3.136 2.890 1.00 97.00 73 LYS A N 1
ATOM 598 C CA . LYS A 1 73 ? 10.566 4.078 3.303 1.00 97.00 73 LYS A CA 1
ATOM 599 C C . LYS A 1 73 ? 9.263 3.372 3.692 1.00 97.00 73 LYS A C 1
ATOM 601 O O . LYS A 1 73 ? 8.638 3.723 4.693 1.00 97.00 73 LYS A O 1
ATOM 606 N N . ASN A 1 74 ? 8.828 2.380 2.913 1.00 96.56 74 ASN A N 1
ATOM 607 C CA . ASN A 1 74 ? 7.581 1.668 3.194 1.00 96.56 74 ASN A CA 1
ATOM 608 C C . ASN A 1 74 ? 7.714 0.682 4.369 1.00 96.56 74 ASN A C 1
ATOM 610 O O . ASN A 1 74 ? 6.738 0.466 5.088 1.00 96.56 74 ASN A O 1
ATOM 614 N N . GLN A 1 75 ? 8.906 0.128 4.616 1.00 96.62 75 GLN A N 1
ATOM 615 C CA . GLN A 1 75 ? 9.196 -0.652 5.824 1.00 96.62 75 GLN A CA 1
ATOM 616 C C . GLN A 1 75 ? 9.077 0.221 7.078 1.00 96.62 75 GLN A C 1
ATOM 618 O O . GLN A 1 75 ? 8.334 -0.126 7.994 1.00 96.62 75 GLN A O 1
ATOM 623 N N . GLU A 1 76 ? 9.714 1.395 7.092 1.00 97.19 76 GLU A N 1
ATOM 624 C CA . GLU A 1 76 ? 9.634 2.344 8.212 1.00 97.19 76 GLU A CA 1
ATOM 625 C C . GLU A 1 76 ? 8.196 2.812 8.485 1.00 97.19 76 GLU A C 1
ATOM 627 O O . GLU A 1 76 ? 7.768 2.936 9.642 1.00 97.19 76 GLU A O 1
ATOM 632 N N . HIS A 1 77 ? 7.429 3.050 7.416 1.00 96.50 77 HIS A N 1
ATOM 633 C CA . HIS A 1 77 ? 6.014 3.392 7.510 1.00 96.50 77 HIS A CA 1
ATOM 634 C C . HIS A 1 77 ? 5.202 2.256 8.149 1.00 96.50 77 HIS A C 1
ATOM 636 O O . HIS A 1 77 ? 4.488 2.484 9.130 1.00 96.50 77 HIS A O 1
ATOM 642 N N . SER A 1 78 ? 5.369 1.026 7.652 1.00 96.25 78 SER A N 1
ATOM 643 C CA . SER A 1 78 ? 4.740 -0.176 8.208 1.00 96.25 78 SER A CA 1
ATOM 644 C C . SER A 1 78 ? 5.070 -0.359 9.692 1.00 96.25 78 SER A C 1
ATOM 646 O O . SER A 1 78 ? 4.168 -0.536 10.514 1.00 96.25 78 SER A O 1
ATOM 648 N N . ASP A 1 79 ? 6.346 -0.252 10.063 1.00 96.44 79 ASP A N 1
ATOM 649 C CA . ASP A 1 79 ? 6.806 -0.416 11.444 1.00 96.44 79 ASP A CA 1
ATOM 650 C C . ASP A 1 79 ? 6.221 0.638 12.382 1.00 96.44 79 ASP A C 1
ATOM 652 O O . ASP A 1 79 ? 5.890 0.348 13.537 1.00 96.44 79 ASP A O 1
ATOM 656 N N . THR A 1 80 ? 6.058 1.864 11.887 1.00 97.38 80 THR A N 1
ATOM 657 C CA . THR A 1 80 ? 5.418 2.945 12.637 1.00 97.38 80 THR A CA 1
ATOM 658 C C . THR A 1 80 ? 3.955 2.631 12.921 1.00 97.38 80 THR A C 1
ATOM 660 O O . THR A 1 80 ? 3.527 2.735 14.071 1.00 97.38 80 THR A O 1
ATOM 663 N N . ILE A 1 81 ? 3.207 2.160 11.924 1.00 96.62 81 ILE A N 1
ATOM 664 C CA . ILE A 1 81 ? 1.799 1.785 12.097 1.00 96.62 81 ILE A CA 1
ATOM 665 C C . ILE A 1 81 ? 1.659 0.570 13.017 1.00 96.62 81 ILE A C 1
ATOM 667 O O . ILE A 1 81 ? 0.811 0.556 13.909 1.00 96.62 81 ILE A O 1
ATOM 671 N N . MET A 1 82 ? 2.521 -0.437 12.865 1.00 96.00 82 MET A N 1
ATOM 672 C CA . MET A 1 82 ? 2.526 -1.601 13.752 1.00 96.00 82 MET A CA 1
ATOM 673 C C . MET A 1 82 ? 2.826 -1.216 15.203 1.00 96.00 82 MET A C 1
ATOM 675 O O . MET A 1 82 ? 2.294 -1.838 16.123 1.00 96.00 82 MET A O 1
ATOM 679 N N . ARG A 1 83 ? 3.638 -0.177 15.433 1.00 96.56 83 ARG A N 1
ATOM 680 C CA . ARG A 1 83 ? 3.871 0.385 16.769 1.00 96.56 83 ARG A CA 1
ATOM 681 C C . ARG A 1 83 ? 2.625 1.074 17.323 1.00 96.56 83 ARG A C 1
ATOM 683 O O . ARG A 1 83 ? 2.304 0.834 18.481 1.00 96.56 83 ARG A O 1
ATOM 690 N N . GLU A 1 84 ? 1.911 1.866 16.516 1.00 96.38 84 GLU A N 1
ATOM 691 C CA . GLU A 1 84 ? 0.625 2.466 16.918 1.00 96.38 84 GLU A CA 1
ATOM 692 C C . GLU A 1 84 ? -0.376 1.387 17.362 1.00 96.38 84 GLU A C 1
ATOM 694 O O . GLU A 1 84 ? -0.985 1.511 18.424 1.00 96.38 84 GLU A O 1
ATOM 699 N N . LEU A 1 85 ? -0.492 0.297 16.593 1.00 95.50 85 LEU A N 1
ATOM 700 C CA . LEU A 1 85 ? -1.374 -0.825 16.929 1.00 95.50 85 LEU A CA 1
ATOM 701 C C . LEU A 1 85 ? -0.966 -1.528 18.226 1.00 95.50 85 LEU A C 1
ATOM 703 O O . LEU A 1 85 ? -1.833 -1.834 19.037 1.00 95.50 85 LEU A O 1
ATOM 707 N N . ARG A 1 86 ? 0.336 -1.761 18.447 1.00 95.12 86 ARG A N 1
ATOM 708 C CA . ARG A 1 86 ? 0.838 -2.372 19.693 1.00 95.12 86 ARG A CA 1
ATOM 709 C C . ARG A 1 86 ? 0.517 -1.517 20.913 1.00 95.12 86 ARG A C 1
ATOM 711 O O . ARG A 1 86 ? -0.009 -2.045 21.881 1.00 95.12 86 ARG A O 1
ATOM 718 N N . VAL A 1 87 ? 0.772 -0.209 20.842 1.00 96.19 87 VAL A N 1
ATOM 719 C CA . VAL A 1 87 ? 0.446 0.722 21.936 1.00 96.19 87 VAL A CA 1
ATOM 720 C C . VAL A 1 87 ? -1.055 0.692 22.231 1.00 96.19 87 VAL A C 1
ATOM 722 O O . VAL A 1 87 ? -1.455 0.557 23.383 1.00 96.19 87 VAL A O 1
ATOM 725 N N . ALA A 1 88 ? -1.896 0.731 21.196 1.00 94.69 88 ALA A N 1
ATOM 726 C CA . ALA A 1 88 ? -3.342 0.642 21.374 1.00 94.69 88 ALA A CA 1
ATOM 727 C C . ALA A 1 88 ? -3.799 -0.705 21.961 1.00 94.69 88 ALA A C 1
ATOM 729 O O . ALA A 1 88 ? -4.758 -0.740 22.733 1.00 94.69 88 ALA A O 1
ATOM 730 N N . ASP A 1 89 ? -3.142 -1.812 21.601 1.00 94.69 89 ASP A N 1
ATOM 731 C CA . ASP A 1 89 ? -3.456 -3.146 22.125 1.00 94.69 89 ASP A CA 1
ATOM 732 C C . ASP A 1 89 ? -3.041 -3.273 23.593 1.00 94.69 89 ASP A C 1
ATOM 734 O O . ASP A 1 89 ? -3.779 -3.849 24.381 1.00 94.69 89 ASP A O 1
ATOM 738 N N . GLU A 1 90 ? -1.919 -2.673 23.992 1.00 95.06 90 GLU A N 1
ATOM 739 C CA . GLU A 1 90 ? -1.473 -2.615 25.389 1.00 95.06 90 GLU A CA 1
ATOM 740 C C . GLU A 1 90 ? -2.402 -1.749 26.255 1.00 95.06 90 GLU A C 1
ATOM 742 O O . GLU A 1 90 ? -2.769 -2.144 27.364 1.00 95.06 90 GLU A O 1
ATOM 747 N N . GLU A 1 91 ? -2.823 -0.587 25.747 1.00 95.00 91 GLU A N 1
ATOM 748 C CA . GLU A 1 91 ? -3.719 0.328 26.461 1.00 95.00 91 GLU A CA 1
ATOM 749 C C . GLU A 1 91 ? -5.158 -0.201 26.539 1.00 95.00 91 GLU A C 1
ATOM 751 O O . GLU A 1 91 ? -5.824 -0.072 27.571 1.00 95.00 91 GLU A O 1
ATOM 756 N N . GLN A 1 92 ? -5.666 -0.782 25.446 1.00 92.12 92 GLN A N 1
ATOM 757 C CA . GLN A 1 92 ? -7.045 -1.262 25.329 1.00 92.12 92 GLN A CA 1
ATOM 758 C C . GLN A 1 92 ? -7.139 -2.585 24.537 1.00 92.12 92 GLN A C 1
ATOM 760 O O . GLN A 1 92 ? -7.735 -2.615 23.451 1.00 92.12 92 GLN A O 1
ATOM 765 N N . PRO A 1 93 ? -6.698 -3.722 25.117 1.00 88.62 93 PRO A N 1
ATOM 766 C CA . PRO A 1 93 ? -6.617 -5.010 24.407 1.00 88.62 93 PRO A CA 1
ATOM 767 C C . PRO A 1 93 ? -7.966 -5.541 23.913 1.00 88.62 93 PRO A C 1
ATOM 769 O O . PRO A 1 93 ? -8.051 -6.378 23.018 1.00 88.62 93 PRO A O 1
ATOM 772 N N . LYS A 1 94 ? -9.053 -5.100 24.558 1.00 87.94 94 LYS A N 1
ATOM 773 C CA . LYS A 1 94 ? -10.431 -5.484 24.231 1.00 87.94 94 LYS A CA 1
ATOM 774 C C . LYS A 1 94 ? -11.309 -4.291 23.847 1.00 87.94 94 LYS A C 1
ATOM 776 O O . LYS A 1 94 ? -12.537 -4.409 23.825 1.00 87.94 94 LYS A O 1
ATOM 781 N N . GLY A 1 95 ? -10.687 -3.145 23.578 1.00 87.50 95 GLY A N 1
ATOM 782 C CA . GLY A 1 95 ? -11.375 -1.943 23.127 1.00 87.50 95 GLY A CA 1
ATOM 783 C C . GLY A 1 95 ? -11.907 -2.067 21.694 1.00 87.50 95 GLY A C 1
ATOM 784 O O . GLY A 1 95 ? -11.713 -3.086 21.026 1.00 87.50 95 GLY A O 1
ATOM 785 N N . PRO A 1 96 ? -12.613 -1.038 21.201 1.00 89.38 96 PRO A N 1
ATOM 786 C CA . PRO A 1 96 ? -12.846 -0.862 19.772 1.00 89.38 96 PRO A CA 1
ATOM 787 C C . PRO A 1 96 ? -11.516 -0.764 19.010 1.00 89.38 96 PRO A C 1
ATOM 789 O O . PRO A 1 96 ? -10.541 -0.242 19.550 1.00 89.38 96 PRO A O 1
ATOM 792 N N . VAL A 1 97 ? -11.493 -1.226 17.755 1.00 90.88 97 VAL A N 1
ATOM 793 C CA . VAL A 1 97 ? -10.311 -1.096 16.887 1.00 90.88 97 VAL A CA 1
ATOM 794 C C . VAL A 1 97 ? -10.006 0.385 16.662 1.00 90.88 97 VAL A C 1
ATOM 796 O O . VAL A 1 97 ? -10.895 1.145 16.265 1.00 90.88 97 VAL A O 1
ATOM 799 N N . VAL A 1 98 ? -8.766 0.790 16.925 1.00 93.62 98 VAL A N 1
ATOM 800 C CA . VAL A 1 98 ? -8.318 2.172 16.738 1.00 93.62 98 VAL A CA 1
ATOM 801 C C . VAL A 1 98 ? -8.070 2.490 15.264 1.00 93.62 98 VAL A C 1
ATOM 803 O O . VAL A 1 98 ? -7.659 1.640 14.476 1.00 93.62 98 VAL A O 1
ATOM 806 N N . ALA A 1 99 ? -8.297 3.746 14.879 1.00 93.94 99 ALA A N 1
ATOM 807 C CA . ALA A 1 99 ? -7.909 4.235 13.562 1.00 93.94 99 ALA A CA 1
ATOM 808 C C . ALA A 1 99 ? -6.442 4.693 13.584 1.00 93.94 99 ALA A C 1
ATOM 810 O O . ALA A 1 99 ? -6.101 5.660 14.268 1.00 93.94 99 ALA A O 1
ATOM 811 N N . VAL A 1 100 ? -5.594 4.016 12.814 1.00 94.31 100 VAL A N 1
ATOM 812 C CA . VAL A 1 100 ? -4.153 4.296 12.702 1.00 94.31 100 VAL A CA 1
ATOM 813 C C . VAL A 1 100 ? -3.818 5.248 11.553 1.00 94.31 100 VAL A C 1
ATOM 815 O O . VAL A 1 100 ? -4.687 5.642 10.771 1.00 94.31 100 VAL A O 1
ATOM 818 N N . SER A 1 101 ? -2.555 5.668 11.482 1.00 92.81 101 SER A N 1
ATOM 819 C CA . SER A 1 101 ? -2.043 6.610 10.478 1.00 92.81 101 SER A CA 1
ATOM 820 C C . SER A 1 101 ? -1.982 6.086 9.038 1.00 92.81 101 SER A C 1
ATOM 822 O O . SER A 1 101 ? -1.913 6.908 8.127 1.00 92.81 101 SER A O 1
ATOM 824 N N . GLY A 1 102 ? -2.048 4.772 8.811 1.00 94.06 102 GLY A N 1
ATOM 825 C CA . GLY A 1 102 ? -1.987 4.186 7.469 1.00 94.06 102 GLY A CA 1
ATOM 826 C C . GLY A 1 102 ? -2.180 2.669 7.459 1.00 94.06 102 GLY A C 1
ATOM 827 O O . GLY A 1 102 ? -2.710 2.098 8.412 1.00 94.06 102 GLY A O 1
ATOM 828 N N . CYS A 1 103 ? -1.755 2.012 6.376 1.00 95.00 103 CYS A N 1
ATOM 829 C CA . CYS A 1 103 ? -1.832 0.558 6.227 1.00 95.00 103 CYS A CA 1
ATOM 830 C C . CYS A 1 103 ? -0.447 -0.086 6.436 1.00 95.00 103 CYS A C 1
ATOM 832 O O . CYS A 1 103 ? 0.488 0.277 5.724 1.00 95.00 103 CYS A O 1
ATOM 834 N N . PRO A 1 104 ? -0.282 -1.044 7.372 1.00 96.06 104 PRO A N 1
ATOM 835 C CA . PRO A 1 104 ? 1.020 -1.661 7.640 1.00 96.06 104 PRO A CA 1
ATOM 836 C C . PRO A 1 104 ? 1.418 -2.720 6.600 1.00 96.06 104 PRO A C 1
ATOM 838 O O . PRO A 1 104 ? 2.498 -3.290 6.673 1.00 96.06 104 PRO A O 1
ATOM 841 N N . VAL A 1 105 ? 0.541 -3.037 5.648 1.00 97.31 105 VAL A N 1
ATOM 842 C CA . VAL A 1 105 ? 0.800 -4.023 4.595 1.00 97.31 105 VAL A CA 1
ATOM 843 C C . VAL A 1 105 ? 0.473 -3.419 3.236 1.00 97.31 105 VAL A C 1
ATOM 845 O O . VAL A 1 105 ? -0.529 -2.722 3.089 1.00 97.31 105 VAL A O 1
ATOM 848 N N . GLY A 1 106 ? 1.313 -3.689 2.242 1.00 96.38 106 GLY A N 1
ATOM 849 C CA . GLY A 1 106 ? 1.191 -3.084 0.913 1.00 96.38 106 GLY A CA 1
ATOM 850 C C . GLY A 1 106 ? 1.826 -3.898 -0.210 1.00 96.38 106 GLY A C 1
ATOM 851 O O . GLY A 1 106 ? 1.846 -3.457 -1.349 1.00 96.38 106 GLY A O 1
ATOM 852 N N . CYS A 1 107 ? 2.345 -5.093 0.068 1.00 97.38 107 CYS A N 1
ATOM 853 C CA . CYS A 1 107 ? 2.970 -5.949 -0.937 1.00 97.38 107 CYS A CA 1
ATOM 854 C C . CYS A 1 107 ? 2.124 -7.193 -1.170 1.00 97.38 107 CYS A C 1
ATOM 856 O O . CYS A 1 107 ? 1.871 -7.957 -0.242 1.00 97.38 107 CYS A O 1
ATOM 858 N N . LEU A 1 108 ? 1.710 -7.408 -2.414 1.00 97.00 108 LEU A N 1
ATOM 859 C CA . LEU A 1 108 ? 0.995 -8.599 -2.848 1.00 97.00 108 LEU A CA 1
ATOM 860 C C . LEU A 1 108 ? 1.987 -9.751 -3.007 1.00 97.00 108 LEU A C 1
ATOM 862 O O . LEU A 1 108 ? 2.979 -9.631 -3.727 1.00 97.00 108 LEU A O 1
ATOM 866 N N . ARG A 1 109 ? 1.709 -10.892 -2.379 1.00 95.56 109 ARG A N 1
ATOM 867 C CA . ARG A 1 109 ? 2.486 -12.125 -2.535 1.00 95.56 109 ARG A CA 1
ATOM 868 C C . ARG A 1 109 ? 1.583 -13.291 -2.889 1.00 95.56 109 ARG A C 1
ATOM 870 O O . ARG A 1 109 ? 0.532 -13.470 -2.280 1.00 95.56 109 ARG A O 1
ATOM 877 N N . GLY A 1 110 ? 2.023 -14.093 -3.849 1.00 94.94 110 GLY A N 1
ATOM 878 C CA . GLY A 1 110 ? 1.459 -15.404 -4.132 1.00 94.94 110 GLY A CA 1
ATOM 879 C C . GLY A 1 110 ? 2.087 -16.430 -3.202 1.00 94.94 110 GLY A C 1
ATOM 880 O O . GLY A 1 110 ? 3.300 -16.411 -3.008 1.00 94.94 110 GLY A O 1
ATOM 881 N N . VAL A 1 111 ? 1.260 -17.291 -2.622 1.00 94.69 111 VAL A N 1
ATOM 882 C CA . VAL A 1 111 ? 1.680 -18.425 -1.801 1.00 94.69 111 VAL A CA 1
ATOM 883 C C . VAL A 1 111 ? 1.624 -19.683 -2.664 1.00 94.69 111 VAL A C 1
ATOM 885 O O . VAL A 1 111 ? 0.564 -20.071 -3.183 1.00 94.69 111 VAL A O 1
ATOM 888 N N . GLU A 1 112 ? 2.785 -20.299 -2.845 1.00 93.62 112 GLU A N 1
ATOM 889 C CA . GLU A 1 112 ? 2.949 -21.554 -3.569 1.00 93.62 112 GLU A CA 1
ATOM 890 C C . GLU A 1 112 ? 2.524 -22.768 -2.729 1.00 93.62 112 GLU A C 1
ATOM 892 O O . GLU A 1 112 ? 2.255 -22.655 -1.532 1.00 93.62 112 GLU A O 1
ATOM 897 N N . GLU A 1 113 ? 2.403 -23.940 -3.360 1.00 92.12 113 GLU A N 1
ATOM 898 C CA . GLU A 1 113 ? 1.962 -25.174 -2.679 1.00 92.12 113 GLU A CA 1
ATOM 899 C C . GLU A 1 113 ? 2.928 -25.620 -1.574 1.00 92.12 113 GLU A C 1
ATOM 901 O O . GLU A 1 113 ? 2.508 -26.206 -0.578 1.00 92.12 113 GLU A O 1
ATOM 906 N N . ASP A 1 114 ? 4.214 -25.309 -1.731 1.00 92.94 114 ASP A N 1
ATOM 907 C CA . ASP A 1 114 ? 5.265 -25.559 -0.743 1.00 92.94 114 ASP A CA 1
ATOM 908 C C . ASP A 1 114 ? 5.318 -24.493 0.371 1.00 92.94 114 ASP A C 1
ATOM 910 O O . ASP A 1 114 ? 6.121 -24.607 1.297 1.00 92.94 114 ASP A O 1
ATOM 914 N N . GLY A 1 115 ? 4.457 -23.471 0.306 1.00 91.38 115 GLY A N 1
ATOM 915 C CA . GLY A 1 115 ? 4.432 -22.337 1.227 1.00 91.38 115 GLY A CA 1
ATOM 916 C C . GLY A 1 115 ? 5.398 -21.210 0.861 1.00 91.38 115 GLY A C 1
ATOM 917 O O . GLY A 1 115 ? 5.452 -20.217 1.586 1.00 91.38 115 GLY A O 1
ATOM 918 N N . THR A 1 116 ? 6.137 -21.320 -0.246 1.00 92.62 116 THR A N 1
ATOM 919 C CA . THR A 1 116 ? 7.025 -20.252 -0.709 1.00 92.62 116 THR A CA 1
ATOM 920 C C . THR A 1 116 ? 6.209 -19.027 -1.116 1.00 92.62 116 THR A C 1
ATOM 922 O O . THR A 1 116 ? 5.172 -19.129 -1.773 1.00 92.62 116 THR A O 1
ATOM 925 N N . GLU A 1 117 ? 6.690 -17.845 -0.732 1.00 94.62 117 GLU A N 1
ATOM 926 C CA . GLU A 1 117 ? 6.027 -16.577 -1.015 1.00 94.62 117 GLU A CA 1
ATOM 927 C C . GLU A 1 117 ? 6.735 -15.794 -2.120 1.00 94.62 117 GLU A C 1
ATOM 929 O O . GLU A 1 117 ? 7.938 -15.533 -2.076 1.00 94.62 117 GLU A O 1
ATOM 934 N N . VAL A 1 118 ? 5.955 -15.355 -3.100 1.00 94.19 118 VAL A N 1
ATOM 935 C CA . VAL A 1 118 ? 6.433 -14.853 -4.386 1.00 94.19 118 VAL A CA 1
ATOM 936 C C . VAL A 1 118 ? 5.854 -13.447 -4.587 1.00 94.19 118 VAL A C 1
ATOM 938 O O . VAL A 1 118 ? 4.653 -13.302 -4.775 1.00 94.19 118 VAL A O 1
ATOM 941 N N . PHE A 1 119 ? 6.690 -12.398 -4.545 1.00 95.44 119 PHE A N 1
ATOM 942 C CA . PHE A 1 119 ? 6.266 -10.987 -4.693 1.00 95.44 119 PHE A CA 1
ATOM 943 C C . PHE A 1 119 ? 5.556 -10.684 -6.027 1.00 95.44 119 PHE A C 1
ATOM 945 O O . PHE A 1 119 ? 6.191 -10.608 -7.070 1.00 95.44 119 PHE A O 1
ATOM 952 N N . LEU A 1 120 ? 4.246 -10.484 -6.023 1.00 95.12 120 LEU A N 1
ATOM 953 C CA . LEU A 1 120 ? 3.464 -10.257 -7.243 1.00 95.12 120 LEU A CA 1
ATOM 954 C C . LEU A 1 120 ? 3.356 -8.783 -7.625 1.00 95.12 120 LEU A C 1
ATOM 956 O O . LEU A 1 120 ? 3.082 -8.485 -8.788 1.00 95.12 120 LEU A O 1
ATOM 960 N N . GLY A 1 121 ? 3.532 -7.885 -6.658 1.00 95.44 121 GLY A N 1
ATOM 961 C CA . GLY A 1 121 ? 3.289 -6.467 -6.850 1.00 95.44 121 GLY A CA 1
ATOM 962 C C . GLY A 1 121 ? 3.091 -5.696 -5.552 1.00 95.44 121 GLY A C 1
ATOM 963 O O . GLY A 1 121 ? 3.208 -6.250 -4.458 1.00 95.44 121 GLY A O 1
ATOM 964 N N . ALA A 1 122 ? 2.737 -4.425 -5.682 1.00 95.00 122 ALA A N 1
ATOM 965 C CA . ALA A 1 122 ? 2.377 -3.547 -4.580 1.00 95.00 122 ALA A CA 1
ATOM 966 C C . ALA A 1 122 ? 0.917 -3.082 -4.693 1.00 95.00 122 ALA A C 1
ATOM 968 O O . ALA A 1 122 ? 0.344 -3.009 -5.781 1.00 95.00 122 ALA A O 1
ATOM 969 N N . ILE A 1 123 ? 0.314 -2.792 -3.546 1.00 95.25 123 ILE A N 1
ATOM 970 C CA . ILE A 1 123 ? -0.986 -2.152 -3.392 1.00 95.25 123 ILE A CA 1
ATOM 971 C C . ILE A 1 123 ? -0.838 -1.008 -2.390 1.00 95.25 123 ILE A C 1
ATOM 973 O O . ILE A 1 123 ? -0.329 -1.194 -1.285 1.00 95.25 123 ILE A O 1
ATOM 977 N N . GLU A 1 124 ? -1.282 0.176 -2.781 1.00 92.62 124 GLU A N 1
ATOM 978 C CA . GLU A 1 124 ? -1.218 1.378 -1.960 1.00 92.62 124 GLU A CA 1
ATOM 979 C C . GLU A 1 124 ? -2.626 1.818 -1.569 1.00 92.62 124 GLU A C 1
ATOM 981 O O . GLU A 1 124 ? -3.544 1.821 -2.389 1.00 92.62 124 GLU A O 1
ATOM 986 N N . PHE A 1 125 ? -2.779 2.226 -0.310 1.00 93.00 125 PHE A N 1
ATOM 987 C CA . PHE A 1 125 ? -3.995 2.834 0.213 1.00 93.00 125 PHE A CA 1
ATOM 988 C C . PHE A 1 125 ? -3.667 4.251 0.659 1.00 93.00 125 PHE A C 1
ATOM 990 O O . PHE A 1 125 ? -2.969 4.449 1.653 1.00 93.00 125 PHE A O 1
ATOM 997 N N . SER A 1 126 ? -4.193 5.240 -0.052 1.00 93.56 126 SER A N 1
ATOM 998 C CA . SER A 1 126 ? -3.935 6.645 0.245 1.00 93.56 126 SER A CA 1
ATOM 999 C C . SER A 1 126 ? -5.226 7.450 0.237 1.00 93.56 126 SER A C 1
ATOM 1001 O O . SER A 1 126 ? -6.250 7.054 -0.334 1.00 93.56 126 SER A O 1
ATOM 1003 N N . ARG A 1 127 ? -5.216 8.593 0.925 1.00 95.81 127 ARG A N 1
ATOM 1004 C CA . ARG A 1 127 ? -6.311 9.552 0.784 1.00 95.81 127 ARG A CA 1
ATOM 1005 C C . ARG A 1 127 ? -6.355 10.019 -0.658 1.00 95.81 127 ARG A C 1
ATOM 1007 O O . ARG A 1 127 ? -5.326 10.284 -1.269 1.00 95.81 127 ARG A O 1
ATOM 1014 N N . CYS A 1 128 ? -7.558 10.062 -1.208 1.00 96.25 128 CYS A N 1
ATOM 1015 C CA . CYS A 1 128 ? -7.703 10.225 -2.638 1.00 96.25 128 CYS A CA 1
ATOM 1016 C C . CYS A 1 128 ? -7.335 11.643 -3.082 1.00 96.25 128 CYS A C 1
ATOM 1018 O O . CYS A 1 128 ? -7.904 12.611 -2.581 1.00 96.25 128 CYS A O 1
ATOM 1020 N N . GLY A 1 129 ? -6.412 11.737 -4.043 1.00 95.75 129 GLY A N 1
ATOM 1021 C CA . GLY A 1 129 ? -6.001 12.989 -4.688 1.00 95.75 129 GLY A CA 1
ATOM 1022 C C . GLY A 1 129 ? -6.946 13.462 -5.801 1.00 95.75 129 GLY A C 1
ATOM 1023 O O . GLY A 1 129 ? -6.701 14.491 -6.421 1.00 95.75 129 GLY A O 1
ATOM 1024 N N . PHE A 1 130 ? -8.008 12.697 -6.079 1.00 95.69 130 PHE A N 1
ATOM 1025 C CA . PHE A 1 130 ? -8.977 12.946 -7.154 1.00 95.69 130 PHE A CA 1
ATOM 1026 C C . PHE A 1 130 ? -8.330 13.248 -8.525 1.00 95.69 130 PHE A C 1
ATOM 1028 O O . PHE A 1 130 ? -8.645 14.272 -9.131 1.00 95.69 130 PHE A O 1
ATOM 1035 N N . PRO A 1 131 ? -7.432 12.379 -9.027 1.00 91.44 131 PRO A N 1
ATOM 1036 C CA . PRO A 1 131 ? -6.640 12.646 -10.235 1.00 91.44 131 PRO A CA 1
ATOM 1037 C C . PRO A 1 131 ? -7.479 12.769 -11.516 1.00 91.44 131 PRO A C 1
ATOM 1039 O O . PRO A 1 131 ? -7.042 13.387 -12.478 1.00 91.44 131 PRO A O 1
ATOM 1042 N N . ASP A 1 132 ? -8.703 12.235 -11.517 1.00 92.00 132 ASP A N 1
ATOM 1043 C CA . ASP A 1 132 ? -9.618 12.313 -12.661 1.00 92.00 132 ASP A CA 1
ATOM 1044 C C . ASP A 1 132 ? -10.328 13.679 -12.786 1.00 92.00 132 ASP A C 1
ATOM 1046 O O . ASP A 1 132 ? -11.058 13.924 -13.751 1.00 92.00 132 ASP A O 1
ATOM 1050 N N . LEU A 1 133 ? -10.162 14.585 -11.812 1.00 94.81 133 LEU A N 1
ATOM 1051 C CA . LEU A 1 133 ? -10.761 15.919 -11.859 1.00 94.81 133 LEU A CA 1
ATOM 1052 C C . LEU A 1 133 ? -9.909 16.874 -12.701 1.00 94.81 133 LEU A C 1
ATOM 1054 O O . LEU A 1 133 ? -8.869 17.351 -12.267 1.00 94.81 133 LEU A O 1
ATOM 1058 N N . LEU A 1 134 ? -10.417 17.235 -13.882 1.00 95.31 134 LEU A N 1
ATOM 1059 C CA . LEU A 1 134 ? -9.754 18.188 -14.786 1.00 95.31 134 LEU A CA 1
ATOM 1060 C C . LEU A 1 134 ? -9.738 19.632 -14.257 1.00 95.31 134 LEU A C 1
ATOM 1062 O O . LEU A 1 134 ? -8.912 20.440 -14.675 1.00 95.31 134 LEU A O 1
ATOM 1066 N N . ASN A 1 135 ? -10.678 19.990 -13.377 1.00 97.69 135 ASN A N 1
ATOM 1067 C CA . ASN A 1 135 ? -10.722 21.315 -12.766 1.00 97.69 135 ASN A CA 1
ATOM 1068 C C . ASN A 1 135 ? -9.860 21.323 -11.497 1.00 97.69 135 ASN A C 1
ATOM 1070 O O . ASN A 1 135 ? -10.279 20.801 -10.464 1.00 97.69 135 ASN A O 1
ATOM 1074 N N . GLN A 1 136 ? -8.693 21.965 -11.579 1.00 96.69 136 GLN A N 1
ATOM 1075 C CA . GLN A 1 136 ? -7.719 22.030 -10.488 1.00 96.69 136 GLN A CA 1
ATOM 1076 C C . GLN A 1 136 ? -8.284 22.665 -9.206 1.00 96.69 136 GLN A C 1
ATOM 1078 O O . GLN A 1 136 ? -8.040 22.161 -8.116 1.00 96.69 136 GLN A O 1
ATOM 1083 N N . GLN A 1 137 ? -9.091 23.725 -9.310 1.00 97.94 137 GLN A N 1
ATOM 1084 C CA . GLN A 1 137 ? -9.672 24.378 -8.131 1.00 97.94 137 GLN A CA 1
ATOM 1085 C C . GLN A 1 137 ? -10.646 23.447 -7.396 1.00 97.94 137 GLN A C 1
ATOM 1087 O O . GLN A 1 137 ? -10.675 23.398 -6.166 1.00 97.94 137 GLN A O 1
ATOM 1092 N N . GLU A 1 138 ? -11.447 22.692 -8.149 1.00 97.69 138 GLU A N 1
ATOM 1093 C CA . GLU A 1 138 ? -12.347 21.698 -7.571 1.00 97.69 138 GLU A CA 1
ATOM 1094 C C . GLU A 1 138 ? -11.570 20.513 -6.984 1.00 97.69 138 GLU A C 1
ATOM 1096 O O . GLU A 1 138 ? -11.911 20.039 -5.900 1.00 97.69 138 GLU A O 1
ATOM 1101 N N . GLN A 1 139 ? -10.497 20.075 -7.649 1.00 97.25 139 GLN A N 1
ATOM 1102 C CA . GLN A 1 139 ? -9.596 19.045 -7.138 1.00 97.25 139 GLN A CA 1
ATOM 1103 C C . GLN A 1 139 ? -8.984 19.460 -5.795 1.00 97.25 139 GLN A C 1
ATOM 1105 O O . GLN A 1 139 ? -9.135 18.738 -4.812 1.00 97.25 139 GLN A O 1
ATOM 1110 N N . GLU A 1 140 ? -8.373 20.642 -5.713 1.00 98.12 140 GLU A N 1
ATOM 1111 C CA . GLU A 1 140 ? -7.772 21.181 -4.487 1.00 98.12 140 GLU A CA 1
ATOM 1112 C C . GLU A 1 140 ? -8.798 21.305 -3.354 1.00 98.12 140 GLU A C 1
ATOM 1114 O O . GLU A 1 140 ? -8.525 20.919 -2.214 1.00 98.12 140 GLU A O 1
ATOM 1119 N N . ARG A 1 141 ? -10.017 21.773 -3.662 1.00 98.31 141 ARG A N 1
ATOM 1120 C CA . ARG A 1 141 ? -11.120 21.849 -2.692 1.00 98.31 141 ARG A CA 1
ATOM 1121 C C . ARG A 1 141 ? -11.486 20.468 -2.144 1.00 98.31 141 ARG A C 1
ATOM 1123 O O . ARG A 1 141 ? -11.700 20.321 -0.938 1.00 98.31 141 ARG A O 1
ATOM 1130 N N . MET A 1 142 ? -11.574 19.464 -3.013 1.00 98.00 142 MET A N 1
ATOM 1131 C CA . MET A 1 142 ? -11.920 18.090 -2.644 1.00 98.00 142 MET A CA 1
ATOM 1132 C C . MET A 1 142 ? -10.799 17.415 -1.846 1.00 98.00 142 MET A C 1
ATOM 1134 O O . MET A 1 142 ? -11.089 16.792 -0.823 1.00 98.00 142 MET A O 1
ATOM 1138 N N . VAL A 1 143 ? -9.537 17.595 -2.250 1.00 98.06 143 VAL A N 1
ATOM 1139 C CA . VAL A 1 143 ? -8.352 17.121 -1.517 1.00 98.06 143 VAL A CA 1
ATOM 1140 C C . VAL A 1 143 ? -8.309 17.744 -0.127 1.00 98.06 143 VAL A C 1
ATOM 1142 O O . VAL A 1 143 ? -8.325 17.016 0.859 1.00 98.06 143 VAL A O 1
ATOM 1145 N N . SER A 1 144 ? -8.390 19.074 -0.022 1.00 98.19 144 SER A N 1
ATOM 1146 C CA . SER A 1 144 ? -8.382 19.782 1.264 1.00 98.19 144 SER A CA 1
ATOM 1147 C C . SER A 1 144 ? -9.527 19.334 2.178 1.00 98.19 144 SER A C 1
ATOM 1149 O O . SER A 1 144 ? -9.323 19.062 3.365 1.00 98.19 144 SER A O 1
ATOM 1151 N N . SER A 1 145 ? -10.735 19.175 1.623 1.00 98.06 145 SER A N 1
ATOM 1152 C CA . SER A 1 145 ? -11.880 18.666 2.379 1.00 98.06 145 SER A CA 1
ATOM 1153 C C . SER A 1 145 ? -11.675 17.230 2.864 1.00 98.06 145 SER A C 1
ATOM 1155 O O . SER A 1 145 ? -12.150 16.903 3.950 1.00 98.06 145 SER A O 1
ATOM 1157 N N . ASN A 1 146 ? -11.037 16.367 2.072 1.00 97.88 146 ASN A N 1
ATOM 1158 C CA . ASN A 1 146 ? -10.770 14.978 2.438 1.00 97.88 146 ASN A CA 1
ATOM 1159 C C . ASN A 1 146 ? -9.635 14.881 3.470 1.00 97.88 146 ASN A C 1
ATOM 1161 O O . ASN A 1 146 ? -9.734 14.120 4.434 1.00 97.88 146 ASN A O 1
ATOM 1165 N N . ASP A 1 147 ? -8.602 15.709 3.323 1.00 96.88 147 ASP A N 1
ATOM 1166 C CA . ASP A 1 147 ? -7.457 15.767 4.226 1.00 96.88 147 ASP A CA 1
ATOM 1167 C C . ASP A 1 147 ? -7.809 16.344 5.600 1.00 96.88 147 ASP A C 1
ATOM 1169 O O . ASP A 1 147 ? -7.292 15.888 6.624 1.00 96.88 147 ASP A O 1
ATOM 1173 N N . GLY A 1 148 ? -8.769 17.268 5.656 1.00 97.00 148 GLY A N 1
ATOM 1174 C CA . GLY A 1 148 ? -9.296 17.801 6.912 1.00 97.00 148 GLY A CA 1
ATOM 1175 C C . GLY A 1 148 ? -10.082 16.788 7.756 1.00 97.00 148 GLY A C 1
ATOM 1176 O O . GLY A 1 148 ? -10.393 17.064 8.918 1.00 97.00 148 GLY A O 1
ATOM 1177 N N . ARG A 1 149 ? -10.417 15.608 7.216 1.00 96.81 149 ARG A N 1
ATOM 1178 C CA . ARG A 1 149 ? -11.182 14.589 7.949 1.00 96.81 149 ARG A CA 1
ATOM 1179 C C . ARG A 1 149 ? -10.343 13.916 9.026 1.00 96.81 149 ARG A C 1
ATOM 1181 O O . ARG A 1 149 ? -9.158 13.624 8.848 1.00 96.81 149 ARG A O 1
ATOM 1188 N N . LYS A 1 150 ? -10.983 13.602 10.153 1.00 96.62 150 LYS A N 1
ATOM 1189 C CA . LYS A 1 150 ? -10.348 12.878 11.265 1.00 96.62 150 LYS A CA 1
ATOM 1190 C C . LYS A 1 150 ? -10.101 11.418 10.884 1.00 96.62 150 LYS A C 1
ATOM 1192 O O . LYS A 1 150 ? -10.877 10.833 10.136 1.00 96.62 150 LYS A O 1
ATOM 1197 N N . ARG A 1 151 ? -9.045 10.800 11.424 1.00 94.31 151 ARG A N 1
ATOM 1198 C CA . ARG A 1 151 ? -8.788 9.360 11.235 1.00 94.31 151 ARG A CA 1
ATOM 1199 C C . ARG A 1 151 ? -10.011 8.545 11.671 1.00 94.31 151 ARG A C 1
ATOM 1201 O O . ARG A 1 151 ? -10.591 8.819 12.718 1.00 94.31 151 ARG A O 1
ATOM 1208 N N . GLY A 1 152 ? -10.398 7.565 10.856 1.00 92.81 152 GLY A N 1
ATOM 1209 C CA . GLY A 1 152 ? -11.582 6.733 11.095 1.00 92.81 152 GLY A CA 1
ATOM 1210 C C . GLY A 1 152 ? -12.920 7.363 10.693 1.00 92.81 152 GLY A C 1
ATOM 1211 O O . GLY A 1 152 ? -13.945 6.704 10.849 1.00 92.81 152 GLY A O 1
ATOM 1212 N N . ASP A 1 153 ? -12.937 8.594 10.166 1.00 95.75 153 ASP A N 1
ATOM 1213 C CA . ASP A 1 153 ? -14.144 9.180 9.575 1.00 95.75 153 ASP A CA 1
ATOM 1214 C C . ASP A 1 153 ? -14.596 8.326 8.366 1.00 95.75 153 ASP A C 1
ATOM 1216 O O . ASP A 1 153 ? -13.815 8.146 7.423 1.00 95.75 153 ASP A O 1
ATOM 1220 N N . PRO A 1 154 ? -15.826 7.770 8.379 1.00 95.19 154 PRO A N 1
ATOM 1221 C CA . PRO A 1 154 ? -16.326 6.905 7.309 1.00 95.19 154 PRO A CA 1
ATOM 1222 C C . PRO A 1 154 ? -16.506 7.622 5.965 1.00 95.19 154 PRO A C 1
ATOM 1224 O O . PRO A 1 154 ? -16.642 6.954 4.941 1.00 95.19 154 PRO A O 1
ATOM 1227 N N . ASP A 1 155 ? -16.506 8.955 5.955 1.00 96.50 155 ASP A N 1
ATOM 1228 C CA . ASP A 1 155 ? -16.628 9.759 4.743 1.00 96.50 155 ASP A CA 1
ATOM 1229 C C . ASP A 1 155 ? -15.263 10.101 4.113 1.00 96.50 155 ASP A C 1
ATOM 1231 O O . ASP A 1 155 ? -15.218 10.826 3.113 1.00 96.50 155 ASP A O 1
ATOM 1235 N N . ILE A 1 156 ? -14.145 9.597 4.666 1.00 96.75 156 ILE A N 1
ATOM 1236 C CA . ILE A 1 156 ? -12.845 9.660 3.983 1.00 96.75 156 ILE A CA 1
ATOM 1237 C C . ILE A 1 156 ? -12.943 8.907 2.662 1.00 96.75 156 ILE A C 1
ATOM 1239 O O . ILE A 1 156 ? -13.324 7.736 2.601 1.00 96.75 156 ILE A O 1
ATOM 1243 N N . VAL A 1 157 ? -12.530 9.586 1.599 1.00 96.88 157 VAL A N 1
ATOM 1244 C CA . VAL A 1 157 ? -12.393 8.996 0.278 1.00 96.88 157 VAL A CA 1
ATOM 1245 C C . VAL A 1 157 ? -10.981 8.443 0.131 1.00 96.88 157 VAL A C 1
ATOM 1247 O O . VAL A 1 157 ? -9.999 9.187 0.199 1.00 96.88 157 VAL A O 1
ATOM 1250 N N . TRP A 1 158 ? -10.890 7.135 -0.084 1.00 95.44 158 TRP A N 1
ATOM 1251 C CA . TRP A 1 158 ? -9.635 6.433 -0.325 1.00 95.44 158 TRP A CA 1
ATOM 1252 C C . TRP A 1 158 ? -9.440 6.189 -1.820 1.00 95.44 158 TRP A C 1
ATOM 1254 O O . TRP A 1 158 ? -10.379 5.818 -2.527 1.00 95.44 158 TRP A O 1
ATOM 1264 N N . CYS A 1 159 ? -8.211 6.396 -2.274 1.00 93.75 159 CYS A N 1
ATOM 1265 C CA . CYS A 1 159 ? -7.706 5.930 -3.553 1.00 93.75 159 CYS A CA 1
ATOM 1266 C C . CYS A 1 159 ? -6.905 4.644 -3.288 1.00 93.75 159 CYS A C 1
ATOM 1268 O O . CYS A 1 159 ? -6.192 4.538 -2.286 1.00 93.75 159 CYS A O 1
ATOM 1270 N N . ILE A 1 160 ? -7.043 3.668 -4.183 1.00 93.00 160 ILE A N 1
ATOM 1271 C CA . ILE A 1 160 ? -6.293 2.413 -4.130 1.00 93.00 160 ILE A CA 1
ATOM 1272 C C . ILE A 1 160 ? -5.482 2.324 -5.416 1.00 93.00 160 ILE A C 1
ATOM 1274 O O . ILE A 1 160 ? -6.062 2.372 -6.500 1.00 93.00 160 ILE A O 1
ATOM 1278 N N . GLY A 1 161 ? -4.161 2.233 -5.287 1.00 90.50 161 GLY A N 1
ATOM 1279 C CA . GLY A 1 161 ? -3.240 2.002 -6.400 1.00 90.50 161 GLY A CA 1
ATOM 1280 C C . GLY A 1 161 ? -2.735 0.565 -6.379 1.00 90.50 161 GLY A C 1
ATOM 1281 O O . GLY A 1 161 ? -2.582 -0.007 -5.302 1.00 90.50 161 GLY A O 1
ATOM 1282 N N . CYS A 1 162 ? -2.487 -0.040 -7.541 1.00 88.62 162 CYS A N 1
ATOM 1283 C CA . CYS A 1 162 ? -1.886 -1.368 -7.612 1.00 88.62 162 CYS A CA 1
ATOM 1284 C C . CYS A 1 162 ? -0.932 -1.496 -8.800 1.00 88.62 162 CYS A C 1
ATOM 1286 O O . CYS A 1 162 ? -1.268 -1.145 -9.929 1.00 88.62 162 CYS A O 1
ATOM 1288 N N . GLU A 1 163 ? 0.240 -2.065 -8.538 1.00 86.75 163 GLU A N 1
ATOM 1289 C CA . GLU A 1 163 ? 1.273 -2.356 -9.525 1.00 86.75 163 GLU A CA 1
ATOM 1290 C C . GLU A 1 163 ? 1.583 -3.847 -9.428 1.00 86.75 163 GLU A C 1
ATOM 1292 O O . GLU A 1 163 ? 2.170 -4.283 -8.441 1.00 86.75 163 GLU A O 1
ATOM 1297 N N . CYS A 1 164 ? 1.158 -4.667 -10.391 1.00 83.50 164 CYS A N 1
ATOM 1298 C CA . CYS A 1 164 ? 1.371 -6.113 -10.315 1.00 83.50 164 CYS A CA 1
ATOM 1299 C C . CYS A 1 164 ? 1.699 -6.754 -11.665 1.00 83.50 164 CYS A C 1
ATOM 1301 O O . CYS A 1 164 ? 1.417 -6.208 -12.733 1.00 83.50 164 CYS A O 1
ATOM 1303 N N . ILE A 1 165 ? 2.321 -7.935 -11.601 1.00 77.50 165 ILE A N 1
ATOM 1304 C CA . ILE A 1 165 ? 2.673 -8.731 -12.780 1.00 77.50 165 ILE A CA 1
ATOM 1305 C C . ILE A 1 165 ? 1.392 -9.243 -13.448 1.00 77.50 165 ILE A C 1
ATOM 1307 O O . ILE A 1 165 ? 0.611 -9.986 -12.851 1.00 77.50 165 ILE A O 1
ATOM 1311 N N . SER A 1 166 ? 1.216 -8.909 -14.728 1.00 60.16 166 SER A N 1
ATOM 1312 C CA . SER A 1 166 ? 0.031 -9.258 -15.527 1.00 60.16 166 SER A CA 1
ATOM 1313 C C . SER A 1 166 ? -0.158 -10.764 -15.774 1.00 60.16 166 SER A C 1
ATOM 1315 O O . SER A 1 166 ? -1.271 -11.193 -16.073 1.00 60.16 166 SER A O 1
ATOM 1317 N N . ASN A 1 167 ? 0.905 -11.566 -15.634 1.00 52.62 167 ASN A N 1
ATOM 1318 C CA . ASN A 1 167 ? 0.923 -12.992 -15.989 1.00 52.62 167 ASN A CA 1
ATOM 1319 C C . ASN A 1 167 ? 0.584 -13.959 -14.849 1.00 52.62 167 ASN A C 1
ATOM 1321 O O . ASN A 1 167 ? 0.507 -15.166 -15.080 1.00 52.62 167 ASN A O 1
ATOM 1325 N N . THR A 1 168 ? 0.369 -13.484 -13.623 1.00 49.00 168 THR A N 1
ATOM 1326 C CA . THR A 1 168 ? -0.231 -14.352 -12.605 1.00 49.00 168 THR A CA 1
ATOM 1327 C C . THR A 1 168 ? -1.678 -14.625 -12.999 1.00 49.00 168 THR A C 1
ATOM 1329 O O . THR A 1 168 ? -2.402 -13.692 -13.317 1.00 49.00 168 THR A O 1
ATOM 1332 N N . HIS A 1 169 ? -2.123 -15.883 -12.953 1.00 41.19 169 HIS A N 1
ATOM 1333 C CA . HIS A 1 169 ? -3.476 -16.366 -13.301 1.00 41.19 169 HIS A CA 1
ATOM 1334 C C . HIS A 1 169 ? -4.660 -15.678 -12.564 1.00 41.19 169 HIS A C 1
ATOM 1336 O O . HIS A 1 169 ? -5.815 -16.076 -12.710 1.00 41.19 169 HIS A O 1
ATOM 1342 N N . LEU A 1 170 ? -4.383 -14.629 -11.791 1.00 42.84 170 LEU A N 1
ATOM 1343 C CA . LEU A 1 170 ? -5.285 -13.573 -11.354 1.00 42.84 170 LEU A CA 1
ATOM 1344 C C . LEU A 1 170 ? -5.637 -12.712 -12.577 1.00 42.84 170 LEU A C 1
ATOM 1346 O O . LEU A 1 170 ? -4.989 -11.700 -12.816 1.00 42.84 170 LEU A O 1
ATOM 1350 N N . GLY A 1 171 ? -6.593 -13.169 -13.394 1.00 33.47 171 GLY A N 1
ATOM 1351 C CA . GLY A 1 171 ? -6.966 -12.562 -14.678 1.00 33.47 171 GLY A CA 1
ATOM 1352 C C . GLY A 1 171 ? -6.701 -11.055 -14.773 1.00 33.47 171 GLY A C 1
ATOM 1353 O O . GLY A 1 171 ? -7.385 -10.271 -14.133 1.00 33.47 171 GLY A O 1
ATOM 1354 N N . THR A 1 172 ? -5.684 -10.687 -15.554 1.00 36.09 172 THR A N 1
ATOM 1355 C CA . THR A 1 172 ? -5.403 -9.344 -16.087 1.00 36.09 172 THR A CA 1
ATOM 1356 C C . THR A 1 172 ? -5.828 -8.181 -15.178 1.00 36.09 172 THR A C 1
ATOM 1358 O O . THR A 1 172 ? -6.659 -7.356 -15.558 1.00 36.09 172 THR A O 1
ATOM 1361 N N . LEU A 1 173 ? -5.246 -8.076 -13.980 1.00 37.31 173 LEU A N 1
ATOM 1362 C CA . LEU A 1 173 ? -5.394 -6.877 -13.151 1.00 37.31 173 LEU A CA 1
ATOM 1363 C C . LEU A 1 173 ? -4.201 -5.918 -13.314 1.00 37.31 173 LEU A C 1
ATOM 1365 O O . LEU A 1 173 ? -3.563 -5.540 -12.347 1.00 37.31 173 LEU A O 1
ATOM 1369 N N . SER A 1 174 ? -3.916 -5.467 -14.539 1.00 37.41 174 SER A N 1
ATOM 1370 C CA . SER A 1 174 ? -3.170 -4.211 -14.725 1.00 37.41 174 SER A CA 1
ATOM 1371 C C . SER A 1 174 ? -4.188 -3.070 -14.660 1.00 37.41 174 SER A C 1
ATOM 1373 O O . SER A 1 174 ? -4.851 -2.776 -15.651 1.00 37.41 174 SER A O 1
ATOM 1375 N N . TRP A 1 175 ? -4.407 -2.512 -13.466 1.00 38.47 175 TRP A N 1
ATOM 1376 C CA . TRP A 1 175 ? -5.331 -1.394 -13.243 1.00 38.47 175 TRP A CA 1
ATOM 1377 C C . TRP A 1 175 ? -4.555 -0.242 -12.604 1.00 38.47 175 TRP A C 1
ATOM 1379 O O . TRP A 1 175 ? -4.407 -0.195 -11.388 1.00 38.47 175 TRP A O 1
ATOM 1389 N N . SER A 1 176 ? -4.117 0.726 -13.412 1.00 36.81 176 SER A N 1
ATO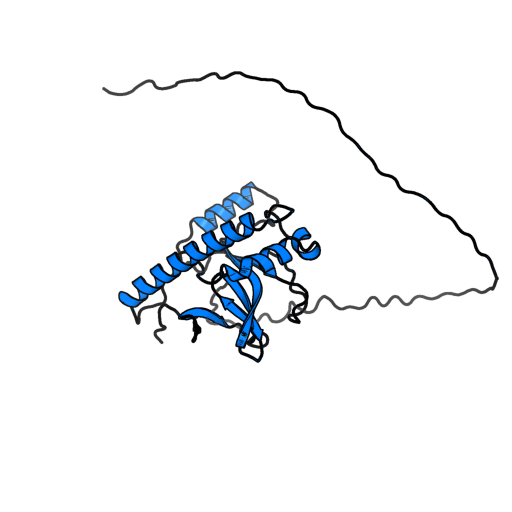M 1390 C CA . SER A 1 176 ? -4.067 2.109 -12.929 1.00 36.81 176 SER A CA 1
ATOM 1391 C C . SER A 1 176 ? -5.482 2.651 -13.086 1.00 36.81 176 SER A C 1
ATOM 1393 O O . SER A 1 176 ? -5.893 3.137 -14.137 1.00 36.81 176 SER A O 1
ATOM 1395 N N . SER A 1 177 ? -6.322 2.378 -12.098 1.00 34.62 177 SER A N 1
ATOM 1396 C CA . SER A 1 177 ? -7.677 2.907 -12.053 1.00 34.62 177 SER A CA 1
ATOM 1397 C C . SER A 1 177 ? -7.951 3.312 -10.628 1.00 34.62 177 SER A C 1
ATOM 1399 O O . SER A 1 177 ? -8.007 2.475 -9.730 1.00 34.62 177 SER A O 1
ATOM 1401 N N . TYR A 1 178 ? -8.135 4.609 -10.431 1.00 38.97 178 TYR A N 1
ATOM 1402 C CA . TYR A 1 178 ? -8.543 5.169 -9.160 1.00 38.97 178 TYR A CA 1
ATOM 1403 C C . TYR A 1 178 ? -10.014 4.824 -8.920 1.00 38.97 178 TYR A C 1
ATOM 1405 O O . TYR A 1 178 ? -10.927 5.601 -9.190 1.00 38.97 178 TYR A O 1
ATOM 1413 N N . THR A 1 179 ? -10.288 3.621 -8.417 1.00 36.50 179 THR A N 1
ATOM 1414 C CA . THR A 1 179 ? -11.648 3.285 -7.997 1.00 36.50 179 THR A CA 1
ATOM 1415 C C . THR A 1 179 ? -11.948 4.011 -6.693 1.00 36.50 179 THR A C 1
ATOM 1417 O O . THR A 1 179 ? -11.526 3.584 -5.617 1.00 36.50 179 THR A O 1
ATOM 1420 N N . THR A 1 180 ? -12.698 5.110 -6.790 1.00 35.75 180 THR A N 1
ATOM 1421 C CA . THR A 1 180 ? -13.258 5.816 -5.634 1.00 35.75 180 THR A CA 1
ATOM 1422 C C . THR A 1 180 ? -14.230 4.882 -4.914 1.00 35.75 180 THR A C 1
ATOM 1424 O O . THR A 1 180 ? -15.393 4.747 -5.295 1.00 35.75 180 THR A O 1
ATOM 1427 N N . SER A 1 181 ? -13.756 4.211 -3.868 1.00 40.72 181 SER A N 1
ATOM 1428 C CA . SER A 1 181 ? -14.576 3.286 -3.087 1.00 40.72 181 SER A CA 1
ATOM 1429 C C . SER A 1 181 ? -15.115 4.001 -1.853 1.00 40.72 181 SER A C 1
ATOM 1431 O O . SER A 1 181 ? -14.387 4.249 -0.895 1.00 40.72 181 SER A O 1
ATOM 1433 N N . ARG A 1 182 ? -16.415 4.328 -1.845 1.00 34.78 182 ARG A N 1
ATOM 1434 C CA . ARG A 1 182 ? -17.109 4.737 -0.613 1.00 34.78 182 ARG A CA 1
ATOM 1435 C C . ARG A 1 182 ? -17.430 3.492 0.210 1.00 34.78 182 ARG A C 1
ATOM 1437 O O . ARG A 1 182 ? -18.455 2.848 -0.012 1.00 34.78 182 ARG A O 1
ATOM 1444 N N . LEU A 1 183 ? -16.584 3.162 1.183 1.00 35.06 183 LEU A N 1
ATOM 1445 C CA . LEU A 1 183 ? -16.873 2.127 2.182 1.00 35.06 183 LEU A CA 1
ATOM 1446 C C . LEU A 1 183 ? -17.885 2.653 3.218 1.00 35.06 183 LEU A C 1
ATOM 1448 O O . LEU A 1 183 ? -17.557 2.899 4.373 1.00 35.06 183 LEU A O 1
ATOM 1452 N N . SER A 1 184 ? -19.145 2.830 2.811 1.00 27.75 184 SER A N 1
ATOM 1453 C CA . SER A 1 184 ? -20.232 3.158 3.741 1.00 27.75 184 SER A CA 1
ATOM 1454 C C . SER A 1 184 ? -20.826 1.875 4.328 1.00 27.75 184 SER A C 1
ATOM 1456 O O . SER A 1 184 ? -21.371 1.041 3.600 1.00 27.75 184 SER A O 1
ATOM 1458 N N . ARG A 1 185 ? -20.772 1.710 5.659 1.00 34.88 185 ARG A N 1
ATOM 1459 C CA . ARG A 1 185 ? -21.574 0.692 6.360 1.00 34.88 185 ARG A CA 1
ATOM 1460 C C . ARG A 1 185 ? -23.051 1.088 6.284 1.00 34.88 185 ARG A C 1
ATOM 1462 O O . ARG A 1 185 ? -23.564 1.753 7.179 1.00 34.88 185 ARG A O 1
ATOM 1469 N N . ARG A 1 186 ? -23.767 0.645 5.248 1.00 33.91 186 ARG A N 1
ATOM 1470 C CA . ARG A 1 186 ? -25.237 0.618 5.284 1.00 33.91 186 ARG A CA 1
ATOM 1471 C C . ARG A 1 186 ? -25.695 -0.546 6.156 1.00 33.91 186 ARG A C 1
ATOM 1473 O O . ARG A 1 186 ? -25.865 -1.668 5.688 1.00 33.91 186 ARG A O 1
ATOM 1480 N N . ALA A 1 187 ? -25.929 -0.263 7.433 1.00 30.31 187 ALA A N 1
ATOM 1481 C CA . ALA A 1 187 ? -26.883 -1.041 8.205 1.00 30.31 187 ALA A CA 1
ATOM 1482 C C . ALA A 1 187 ? -28.284 -0.782 7.617 1.00 30.31 187 ALA A C 1
ATOM 1484 O O . ALA A 1 187 ? -28.840 0.294 7.797 1.00 30.31 187 ALA A O 1
ATOM 1485 N N . GLY A 1 188 ? -28.810 -1.763 6.876 1.00 35.16 188 GLY A N 1
ATOM 1486 C CA . GLY A 1 188 ? -30.228 -1.892 6.527 1.00 35.16 188 GLY A CA 1
ATOM 1487 C C . GLY A 1 188 ? -30.786 -0.919 5.482 1.00 35.16 188 GLY A C 1
ATOM 1488 O O . GLY A 1 188 ? -31.319 0.122 5.838 1.00 35.16 188 GLY A O 1
ATOM 1489 N N . ALA A 1 189 ? -30.770 -1.315 4.204 1.00 28.53 189 ALA A N 1
ATOM 1490 C CA . ALA A 1 189 ? -31.880 -1.089 3.264 1.00 28.53 189 ALA A CA 1
ATOM 1491 C C . ALA A 1 189 ? -31.636 -1.844 1.944 1.00 28.53 189 ALA A C 1
ATOM 1493 O O . ALA A 1 189 ? -30.579 -1.723 1.327 1.00 28.53 189 ALA A O 1
ATOM 1494 N N . GLN A 1 190 ? -32.644 -2.616 1.542 1.00 29.23 190 GLN A N 1
ATOM 1495 C CA . GLN A 1 190 ? -32.776 -3.382 0.304 1.00 29.23 190 GLN A CA 1
ATOM 1496 C C . GLN A 1 190 ? -32.442 -2.590 -0.982 1.00 29.23 190 GLN A C 1
ATOM 1498 O O . GLN A 1 190 ? -32.787 -1.418 -1.106 1.00 29.23 190 GLN A O 1
ATOM 1503 N N . SER A 1 191 ? -31.958 -3.335 -1.987 1.00 33.72 191 SER A N 1
ATOM 1504 C CA . SER A 1 191 ? -32.145 -3.119 -3.435 1.00 33.72 191 SER A CA 1
ATOM 1505 C C . SER A 1 191 ? -31.345 -2.009 -4.142 1.00 33.72 191 SER A C 1
ATOM 1507 O O . SER A 1 191 ? -31.762 -0.854 -4.195 1.00 33.72 191 SER A O 1
ATOM 1509 N N . ARG A 1 192 ? -30.294 -2.428 -4.862 1.00 29.92 192 ARG A N 1
ATOM 1510 C CA . ARG A 1 192 ? -30.053 -2.068 -6.277 1.00 29.92 192 ARG A CA 1
ATOM 1511 C C . ARG A 1 192 ? -29.015 -3.025 -6.877 1.00 29.92 192 ARG A C 1
ATOM 1513 O O . ARG A 1 192 ? -27.827 -2.735 -6.935 1.00 29.92 192 ARG A O 1
ATOM 1520 N N . ALA A 1 193 ? -29.483 -4.208 -7.254 1.00 30.91 193 ALA A N 1
ATOM 1521 C CA . ALA A 1 193 ? -28.792 -5.087 -8.184 1.00 30.91 193 ALA A CA 1
ATOM 1522 C C . ALA A 1 193 ? -29.481 -4.875 -9.531 1.00 30.91 193 ALA A C 1
ATOM 1524 O O . ALA A 1 193 ? -30.538 -5.449 -9.721 1.00 30.91 193 ALA A O 1
ATOM 1525 N N . ASP A 1 194 ? -28.962 -3.961 -10.356 1.00 28.30 194 ASP A N 1
ATOM 1526 C CA . ASP A 1 194 ? -29.310 -3.781 -11.778 1.00 28.30 194 ASP A CA 1
ATOM 1527 C C . ASP A 1 194 ? -28.441 -2.656 -12.375 1.00 28.30 194 ASP A C 1
ATOM 1529 O O . ASP A 1 194 ? -28.938 -1.606 -12.765 1.00 28.30 194 ASP A O 1
ATOM 1533 N N . GLU A 1 195 ? -27.112 -2.824 -12.397 1.00 31.50 195 GLU A N 1
ATOM 1534 C CA . GLU A 1 195 ? -26.249 -1.913 -13.180 1.00 31.50 195 GLU A CA 1
ATOM 1535 C C . GLU A 1 195 ? -24.921 -2.538 -13.645 1.00 31.50 195 GLU A C 1
ATOM 1537 O O . GLU A 1 195 ? -23.930 -1.853 -13.861 1.00 31.50 195 GLU A O 1
ATOM 1542 N N . LEU A 1 196 ? -24.896 -3.860 -13.849 1.00 29.33 196 LEU A N 1
ATOM 1543 C CA . LEU A 1 196 ? -23.795 -4.571 -14.520 1.00 29.33 196 LEU A CA 1
ATOM 1544 C C . LEU A 1 196 ? -24.363 -5.592 -15.518 1.00 29.33 196 LEU A C 1
ATOM 1546 O O . LEU A 1 196 ? -24.157 -6.800 -15.425 1.00 29.33 196 LEU A O 1
ATOM 1550 N N . ARG A 1 197 ? -25.139 -5.085 -16.480 1.00 28.88 197 ARG A N 1
ATOM 1551 C CA . ARG A 1 197 ? -25.579 -5.808 -17.685 1.00 28.88 197 ARG A CA 1
ATOM 1552 C C . ARG A 1 197 ? -25.626 -4.863 -18.887 1.00 28.88 197 ARG A C 1
ATOM 1554 O O . ARG A 1 197 ? -26.651 -4.727 -19.529 1.00 28.88 197 ARG A O 1
ATOM 1561 N N . CYS A 1 198 ? -24.512 -4.206 -19.200 1.00 29.95 198 CYS A N 1
ATOM 1562 C CA . CYS A 1 198 ? -24.361 -3.470 -20.460 1.00 29.95 198 CYS A CA 1
ATOM 1563 C C . CYS A 1 198 ? -22.892 -3.444 -20.903 1.00 29.95 198 CYS A C 1
ATOM 1565 O O . CYS A 1 198 ? -22.257 -2.401 -20.902 1.00 29.95 198 CYS A O 1
ATOM 1567 N N . ALA A 1 199 ? -22.347 -4.606 -21.269 1.00 30.70 199 ALA A N 1
ATOM 1568 C CA . ALA A 1 199 ? -21.150 -4.701 -22.112 1.00 30.70 199 ALA A CA 1
ATOM 1569 C C . ALA A 1 199 ? -21.040 -6.107 -22.730 1.00 30.70 199 ALA A C 1
ATOM 1571 O O . ALA A 1 199 ? -20.040 -6.790 -22.563 1.00 30.70 199 ALA A O 1
ATOM 1572 N N . ASN A 1 200 ? -22.114 -6.588 -23.362 1.00 34.56 200 ASN A N 1
ATOM 1573 C CA . ASN A 1 200 ? -22.044 -7.677 -24.343 1.00 34.56 200 ASN A CA 1
ATOM 1574 C C . ASN A 1 200 ? -23.356 -7.746 -25.141 1.00 34.56 200 ASN A C 1
ATOM 1576 O O . ASN A 1 200 ? -24.241 -8.555 -24.885 1.00 34.56 200 ASN A O 1
ATOM 1580 N N . SER A 1 201 ? -23.483 -6.843 -26.108 1.00 31.81 201 SER A N 1
ATOM 1581 C CA . SER A 1 201 ? -24.220 -7.078 -27.353 1.00 31.81 201 SER A CA 1
ATOM 1582 C C . SER A 1 201 ? -23.256 -6.612 -28.449 1.00 31.81 201 SER A C 1
ATOM 1584 O O . SER A 1 201 ? -22.789 -5.480 -28.440 1.00 31.81 201 SER A O 1
ATOM 1586 N N . GLY A 1 202 ? -22.697 -7.503 -29.261 1.00 30.61 202 GLY A N 1
ATOM 1587 C CA . GLY A 1 202 ? -23.468 -8.291 -30.212 1.00 30.61 202 GLY A CA 1
ATOM 1588 C C . GLY A 1 202 ? -23.888 -7.375 -31.358 1.00 30.61 202 GLY A C 1
ATOM 1589 O O . GLY A 1 202 ? -25.068 -7.073 -31.494 1.00 30.61 202 GLY A O 1
ATOM 1590 N N . ARG A 1 203 ? -22.920 -6.860 -32.133 1.00 32.88 203 ARG A N 1
ATOM 1591 C CA . ARG A 1 203 ? -23.210 -6.222 -33.425 1.00 32.88 203 ARG A CA 1
ATOM 1592 C C . ARG A 1 203 ? -23.571 -7.322 -34.417 1.00 32.88 203 ARG A C 1
ATOM 1594 O O . ARG A 1 203 ? -22.705 -7.839 -35.114 1.00 32.88 203 ARG A O 1
ATOM 1601 N N . ASP A 1 204 ? -24.856 -7.643 -34.460 1.00 33.81 204 ASP A N 1
ATOM 1602 C CA . ASP A 1 204 ? -25.504 -8.156 -35.658 1.00 33.81 204 ASP A CA 1
ATOM 1603 C C . ASP A 1 204 ? -25.693 -6.990 -36.636 1.00 33.81 204 ASP A C 1
ATOM 1605 O O . ASP A 1 204 ? -26.369 -6.008 -36.331 1.00 33.81 204 ASP A O 1
ATOM 1609 N N . MET A 1 205 ? -25.094 -7.097 -37.819 1.00 35.06 205 MET A N 1
ATOM 1610 C CA . MET A 1 205 ? -25.453 -6.304 -38.996 1.00 35.06 205 MET A CA 1
ATOM 1611 C C . MET A 1 205 ? -25.679 -7.287 -40.142 1.00 35.06 205 MET A C 1
ATOM 1613 O O . MET A 1 205 ? -24.743 -7.705 -40.818 1.00 35.06 205 MET A O 1
ATOM 1617 N N . GLY A 1 206 ? -26.938 -7.681 -40.326 1.00 32.06 206 GLY A N 1
ATOM 1618 C CA . GLY A 1 206 ? -27.420 -8.314 -41.548 1.00 32.06 206 GLY A CA 1
ATOM 1619 C C . GLY A 1 206 ? -28.008 -7.258 -42.485 1.00 32.06 206 GLY A C 1
ATOM 1620 O O . GLY A 1 206 ? -28.801 -6.424 -42.055 1.00 32.06 206 GLY A O 1
ATOM 1621 N N . GLY A 1 207 ? -27.640 -7.308 -43.766 1.00 30.52 207 GLY A N 1
ATOM 1622 C CA . GLY A 1 207 ? -28.228 -6.473 -44.818 1.00 30.52 207 GLY A CA 1
ATOM 1623 C C . GLY A 1 207 ? -27.568 -6.698 -46.178 1.00 30.52 207 GLY A C 1
ATOM 1624 O O . GLY A 1 207 ? -26.475 -6.207 -46.419 1.00 30.52 207 GLY A O 1
ATOM 1625 N N . ALA A 1 208 ? -28.234 -7.476 -47.030 1.00 35.03 208 ALA A N 1
ATOM 1626 C CA . ALA A 1 208 ? -27.770 -8.064 -48.288 1.00 35.03 208 ALA A CA 1
ATOM 1627 C C . ALA A 1 208 ? -27.809 -7.142 -49.528 1.00 35.03 208 ALA A C 1
ATOM 1629 O O . ALA A 1 208 ? -28.632 -6.232 -49.578 1.00 35.03 208 ALA A O 1
ATOM 1630 N N . ALA A 1 209 ? -26.990 -7.472 -50.543 1.00 34.06 209 ALA A N 1
ATOM 1631 C CA . ALA A 1 209 ? -27.288 -7.576 -51.995 1.00 34.06 209 ALA A CA 1
ATOM 1632 C C . ALA A 1 209 ? -25.946 -7.578 -52.772 1.00 34.06 209 ALA A C 1
ATOM 1634 O O . ALA A 1 209 ? -25.159 -6.653 -52.627 1.00 34.06 209 ALA A O 1
ATOM 1635 N N . ASP A 1 210 ? -25.508 -8.699 -53.351 1.00 33.66 210 ASP A N 1
ATOM 1636 C CA . ASP A 1 210 ? -25.778 -9.212 -54.714 1.00 33.66 210 ASP A CA 1
ATOM 1637 C C . ASP A 1 210 ? -24.729 -8.755 -55.759 1.00 33.66 210 ASP A C 1
ATOM 1639 O O . ASP A 1 210 ? -24.325 -7.596 -55.779 1.00 33.66 210 ASP A O 1
ATOM 1643 N N . GLY A 1 211 ? -24.306 -9.678 -56.637 1.00 32.84 211 GLY A N 1
ATOM 1644 C CA . GLY A 1 211 ? -23.651 -9.338 -57.910 1.00 32.84 211 GLY A CA 1
ATOM 1645 C C . GLY A 1 211 ? -22.183 -9.740 -58.151 1.00 32.84 211 GLY A C 1
ATOM 1646 O O . GLY A 1 211 ? -21.316 -8.886 -58.227 1.00 32.84 211 GLY A O 1
ATOM 1647 N N . SER A 1 212 ? -21.949 -11.032 -58.414 1.00 34.22 212 SER A N 1
ATOM 1648 C CA . SER A 1 212 ? -21.207 -11.596 -59.572 1.00 34.22 212 SER A CA 1
ATOM 1649 C C . SER A 1 212 ? -19.799 -11.094 -60.016 1.00 34.22 212 SER A C 1
ATOM 1651 O O . SER A 1 212 ? -19.603 -9.941 -60.381 1.00 34.22 212 SER A O 1
ATOM 1653 N N . LYS A 1 213 ? -18.937 -12.102 -60.271 1.00 34.47 213 LYS A N 1
ATOM 1654 C CA . LYS A 1 213 ? -17.836 -12.234 -61.271 1.00 34.47 213 LYS A CA 1
ATOM 1655 C C . LYS A 1 213 ? -16.374 -12.128 -60.799 1.00 34.47 213 LYS A C 1
ATOM 1657 O O . LYS A 1 213 ? -15.826 -11.063 -60.566 1.00 34.47 213 LYS A O 1
ATOM 1662 N N . THR A 1 214 ? -15.754 -13.313 -60.791 1.00 35.91 214 THR A N 1
ATOM 1663 C CA . THR A 1 214 ? -14.414 -13.683 -61.295 1.00 35.91 214 THR A CA 1
ATOM 1664 C C . THR A 1 214 ? -13.504 -12.557 -61.810 1.00 35.91 214 THR A C 1
ATOM 1666 O O . THR A 1 214 ? -13.862 -11.922 -62.799 1.00 35.91 214 THR A O 1
ATOM 1669 N N . ASN A 1 215 ? -12.262 -12.466 -61.315 1.00 31.97 215 ASN A N 1
ATOM 1670 C CA . ASN A 1 215 ? -11.077 -12.771 -62.131 1.00 31.97 215 ASN A CA 1
ATOM 1671 C C . ASN A 1 215 ? -9.781 -12.866 -61.304 1.00 31.97 215 ASN A C 1
ATOM 1673 O O . ASN A 1 215 ? -9.658 -12.343 -60.205 1.00 31.97 215 ASN A O 1
ATOM 1677 N N . THR A 1 216 ? -8.839 -13.571 -61.908 1.00 33.81 216 THR A N 1
ATOM 1678 C CA . THR A 1 216 ? -7.476 -13.937 -61.528 1.00 33.81 216 THR A CA 1
ATOM 1679 C C . THR A 1 216 ? -6.486 -12.778 -61.342 1.00 33.81 216 THR A C 1
ATOM 1681 O O . THR A 1 216 ? -6.448 -11.881 -62.179 1.00 33.81 216 THR A O 1
ATOM 1684 N N . GLY A 1 217 ? -5.535 -12.962 -60.418 1.00 29.33 217 GLY A N 1
ATOM 1685 C CA . GLY A 1 217 ? -4.105 -12.816 -60.724 1.00 29.33 217 GLY A CA 1
ATOM 1686 C C . GLY A 1 217 ? -3.358 -11.569 -60.228 1.00 29.33 217 GLY A C 1
ATOM 1687 O O . GLY A 1 217 ? -3.865 -10.458 -60.313 1.00 29.33 217 GLY A O 1
ATOM 1688 N N . ARG A 1 218 ? -2.087 -11.837 -59.879 1.00 29.45 218 ARG A N 1
ATOM 1689 C CA . ARG A 1 218 ? -0.909 -10.964 -59.683 1.00 29.45 218 ARG A CA 1
ATOM 1690 C C . ARG A 1 218 ? -0.708 -10.258 -58.340 1.00 29.45 218 ARG A C 1
ATOM 1692 O O . ARG A 1 218 ? -1.405 -9.312 -58.002 1.00 29.45 218 ARG A O 1
ATOM 1699 N N . ASP A 1 219 ? 0.297 -10.763 -57.617 1.00 33.00 219 ASP A N 1
ATOM 1700 C CA . ASP A 1 219 ? 1.604 -10.120 -57.391 1.00 33.00 219 ASP A CA 1
ATOM 1701 C C . ASP A 1 219 ? 1.645 -8.598 -57.576 1.00 33.00 219 ASP A C 1
ATOM 1703 O O . ASP A 1 219 ? 1.399 -8.115 -58.676 1.00 33.00 219 ASP A O 1
ATOM 1707 N N . ASP A 1 220 ? 2.048 -7.871 -56.531 1.00 32.72 220 ASP A N 1
ATOM 1708 C CA . ASP A 1 220 ? 3.243 -7.027 -56.611 1.00 32.72 220 ASP A CA 1
ATOM 1709 C C . ASP A 1 220 ? 3.706 -6.554 -55.220 1.00 32.72 220 ASP A C 1
ATOM 1711 O O . ASP A 1 220 ? 2.940 -6.101 -54.369 1.00 32.72 220 ASP A O 1
ATOM 1715 N N . TYR A 1 221 ? 5.014 -6.716 -55.039 1.00 30.02 221 TYR A N 1
ATOM 1716 C CA . TYR A 1 221 ? 5.921 -6.044 -54.111 1.00 30.02 221 TYR A CA 1
ATOM 1717 C C . TYR A 1 221 ? 5.629 -4.542 -53.972 1.00 30.02 221 TYR A C 1
ATOM 1719 O O . TYR A 1 221 ? 5.403 -3.914 -54.995 1.00 30.02 221 TYR A O 1
ATOM 1727 N N . TRP A 1 222 ? 5.807 -3.960 -52.776 1.00 30.61 222 TRP A N 1
ATOM 1728 C CA . TRP A 1 222 ? 6.499 -2.669 -52.592 1.00 30.61 222 TRP A CA 1
ATOM 1729 C C . TRP A 1 222 ? 7.023 -2.524 -51.155 1.00 30.61 222 TRP A C 1
ATOM 1731 O O . TRP A 1 222 ? 6.285 -2.635 -50.177 1.00 30.61 222 TRP A O 1
ATOM 1741 N N . GLU A 1 223 ? 8.330 -2.287 -51.074 1.00 29.41 223 GLU A N 1
ATOM 1742 C CA . GLU A 1 223 ? 9.093 -1.862 -49.904 1.00 29.41 223 GLU A CA 1
ATOM 1743 C C . GLU A 1 223 ? 8.914 -0.359 -49.614 1.00 29.41 223 GLU A C 1
ATOM 1745 O O . GLU A 1 223 ? 8.519 0.421 -50.481 1.00 29.41 223 GLU A O 1
ATOM 1750 N N . SER A 1 224 ? 9.413 0.023 -48.432 1.00 31.22 224 SER A N 1
ATOM 1751 C CA . SER A 1 224 ? 9.991 1.321 -48.045 1.00 31.22 224 SER A CA 1
ATOM 1752 C 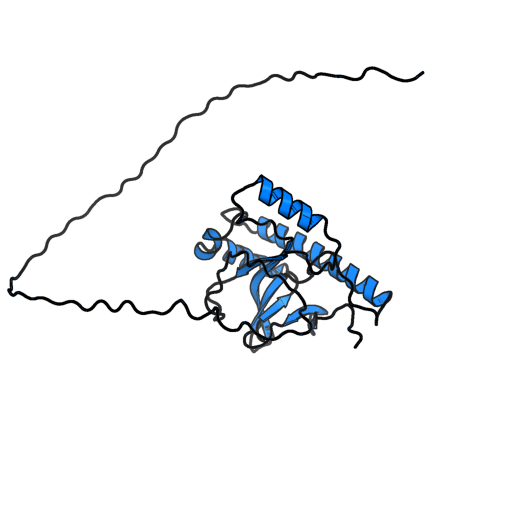C . SER A 1 224 ? 9.073 2.381 -47.429 1.00 31.22 224 SER A C 1
ATOM 1754 O O . SER A 1 224 ? 7.984 2.674 -47.913 1.00 31.22 224 SER A O 1
ATOM 1756 N N . GLY A 1 225 ? 9.579 2.991 -46.348 1.00 28.19 225 GLY A N 1
ATOM 1757 C CA . GLY A 1 225 ? 9.045 4.241 -45.815 1.00 28.19 225 GLY A CA 1
ATOM 1758 C C . GLY A 1 225 ? 9.295 4.495 -44.330 1.00 28.19 225 GLY A C 1
ATOM 1759 O O . GLY A 1 225 ? 8.342 4.758 -43.604 1.00 28.19 225 GLY A O 1
ATOM 1760 N N . GLU A 1 226 ? 10.546 4.431 -43.867 1.00 32.56 226 GLU A N 1
ATOM 1761 C CA . GLU A 1 226 ? 10.951 5.088 -42.618 1.00 32.56 226 GLU A CA 1
ATOM 1762 C C . GLU A 1 226 ? 10.781 6.609 -42.762 1.00 32.56 226 GLU A C 1
ATOM 1764 O O . GLU A 1 226 ? 11.286 7.201 -43.713 1.00 32.56 226 GLU A O 1
ATOM 1769 N N . HIS A 1 227 ? 10.122 7.255 -41.798 1.00 30.86 227 HIS A N 1
ATOM 1770 C CA . HIS A 1 227 ? 10.235 8.698 -41.595 1.00 30.86 227 HIS A CA 1
ATOM 1771 C C . HIS A 1 227 ? 10.368 9.008 -40.104 1.00 30.86 227 HIS A C 1
ATOM 1773 O O . HIS A 1 227 ? 9.404 9.049 -39.344 1.00 30.86 227 HIS A O 1
ATOM 1779 N N . THR A 1 228 ? 11.617 9.229 -39.710 1.00 28.30 228 THR A N 1
ATOM 1780 C CA . THR A 1 228 ? 12.041 9.979 -38.533 1.00 28.30 228 THR A CA 1
ATOM 1781 C C . THR A 1 228 ? 11.805 11.472 -38.772 1.00 28.30 228 THR A C 1
ATOM 1783 O O . THR A 1 228 ? 12.234 12.024 -39.785 1.00 28.30 228 THR A O 1
ATOM 1786 N N . CYS A 1 229 ? 11.166 12.153 -37.820 1.00 26.78 229 CYS A N 1
ATOM 1787 C CA . CYS A 1 229 ? 11.219 13.610 -37.718 1.00 26.78 229 CYS A CA 1
ATOM 1788 C C . CYS A 1 229 ? 11.964 13.979 -36.437 1.00 26.78 229 CYS A C 1
ATOM 1790 O O . CYS A 1 229 ? 11.463 13.815 -35.328 1.00 26.78 229 CYS A O 1
ATOM 1792 N N . VAL A 1 230 ? 13.189 14.451 -36.646 1.00 27.03 230 VAL A N 1
ATOM 1793 C CA . VAL A 1 230 ? 14.037 15.146 -35.682 1.00 27.03 230 VAL A CA 1
ATOM 1794 C C . VAL A 1 230 ? 13.625 16.617 -35.692 1.00 27.03 230 VAL A C 1
ATOM 1796 O O . VAL A 1 230 ? 13.459 17.201 -36.763 1.00 27.03 230 VAL A O 1
ATOM 1799 N N . GLY A 1 231 ? 13.478 17.215 -34.514 1.00 26.83 231 GLY A N 1
ATOM 1800 C CA . GLY A 1 231 ? 13.295 18.652 -34.341 1.00 26.83 231 GLY A CA 1
ATOM 1801 C C . GLY A 1 231 ? 13.935 19.096 -33.032 1.00 26.83 231 GLY A C 1
ATOM 1802 O O . GLY A 1 231 ? 13.294 19.053 -31.989 1.00 26.83 231 GLY A O 1
ATOM 1803 N N . GLU A 1 232 ? 15.207 19.480 -33.100 1.00 26.95 232 GLU A N 1
ATOM 1804 C CA . GLU A 1 232 ? 15.905 20.256 -32.072 1.00 26.95 232 GLU A CA 1
ATOM 1805 C C . GLU A 1 232 ? 15.885 21.757 -32.423 1.00 26.95 232 GLU A C 1
ATOM 1807 O O . GLU A 1 232 ? 15.609 22.139 -33.562 1.00 26.95 232 GLU A O 1
ATOM 1812 N N . VAL A 1 233 ? 16.315 22.557 -31.437 1.00 29.17 233 VAL A N 1
ATOM 1813 C CA . VAL A 1 233 ? 16.626 24.003 -31.411 1.00 29.17 233 VAL A CA 1
ATOM 1814 C C . VAL A 1 233 ? 15.465 24.876 -30.880 1.00 29.17 233 VAL A C 1
ATOM 1816 O O . VAL A 1 233 ? 14.358 24.826 -31.391 1.00 29.17 233 VAL A O 1
ATOM 1819 N N . GLY A 1 234 ? 15.633 25.722 -29.856 1.00 27.58 234 GLY A N 1
ATOM 1820 C CA . GLY A 1 234 ? 16.872 26.271 -29.315 1.00 27.58 234 GLY A CA 1
ATOM 1821 C C . GLY A 1 234 ? 16.783 26.817 -27.891 1.00 27.58 234 GLY A C 1
ATOM 1822 O O . GLY A 1 234 ? 15.723 27.080 -27.332 1.00 27.58 234 GLY A O 1
ATOM 1823 N N . ILE A 1 235 ? 17.988 26.962 -27.353 1.00 31.02 235 ILE A N 1
ATOM 1824 C CA . ILE A 1 235 ? 18.385 27.534 -26.073 1.00 31.02 235 ILE A CA 1
ATOM 1825 C C . ILE A 1 235 ? 18.297 29.064 -26.160 1.00 31.02 235 ILE A C 1
ATOM 1827 O O . ILE A 1 235 ? 18.793 29.651 -27.122 1.00 31.02 235 ILE A O 1
ATOM 1831 N N . SER A 1 236 ? 17.777 29.717 -25.119 1.00 35.16 236 SER A N 1
ATOM 1832 C CA . SER A 1 236 ? 18.186 31.085 -24.783 1.00 35.16 236 SER A CA 1
ATOM 1833 C C . SER A 1 236 ? 18.188 31.292 -23.270 1.00 35.16 236 SER A C 1
ATOM 1835 O O . SER A 1 236 ? 17.135 31.358 -22.637 1.00 35.16 236 SER A O 1
ATOM 1837 N N . ASP A 1 237 ? 19.394 31.409 -22.720 1.00 34.16 237 ASP A N 1
ATOM 1838 C CA . ASP A 1 237 ? 19.683 31.937 -21.390 1.00 34.16 237 ASP A CA 1
ATOM 1839 C C . ASP A 1 237 ? 19.321 33.425 -21.294 1.00 34.16 237 ASP A C 1
ATOM 1841 O O . ASP A 1 237 ? 19.586 34.197 -22.217 1.00 34.16 237 ASP A O 1
ATOM 1845 N N . SER A 1 238 ? 18.826 33.863 -20.135 1.00 34.44 238 SER A N 1
ATOM 1846 C CA . SER A 1 238 ? 18.964 35.243 -19.645 1.00 34.44 238 SER A CA 1
ATOM 1847 C C . SER A 1 238 ? 18.840 35.270 -18.120 1.00 34.44 238 SER A C 1
ATOM 1849 O O . SER A 1 238 ? 17.888 34.753 -17.544 1.00 34.44 238 SER A O 1
ATOM 1851 N N . LYS A 1 239 ? 19.855 35.853 -17.478 1.00 35.50 239 LYS A N 1
ATOM 1852 C CA . LYS A 1 239 ? 20.065 35.970 -16.030 1.00 35.50 239 LYS A CA 1
ATOM 1853 C C . LYS A 1 239 ? 19.364 37.202 -15.427 1.00 35.50 239 LYS A C 1
ATOM 1855 O O . LYS A 1 239 ? 19.305 38.229 -16.086 1.00 35.50 239 LYS A O 1
ATOM 1860 N N . HIS A 1 240 ? 19.052 37.076 -14.128 1.00 30.31 240 HIS A N 1
ATOM 1861 C CA . HIS A 1 240 ? 19.091 38.079 -13.036 1.00 30.31 240 HIS A CA 1
ATOM 1862 C C . HIS A 1 240 ? 18.187 39.330 -13.080 1.00 30.31 240 HIS A C 1
ATOM 1864 O O . HIS A 1 240 ? 18.318 40.164 -13.965 1.00 30.31 240 HIS A O 1
ATOM 1870 N N . CYS A 1 241 ? 17.398 39.536 -12.014 1.00 30.12 241 CYS A N 1
ATOM 1871 C CA . CYS A 1 241 ? 17.735 40.447 -10.903 1.00 30.12 241 CYS A CA 1
ATOM 1872 C C . CYS A 1 241 ? 16.783 40.231 -9.709 1.00 30.12 241 CYS A C 1
ATOM 1874 O O . CYS A 1 241 ? 15.581 40.051 -9.888 1.00 30.12 241 CYS A O 1
ATOM 1876 N N . GLU A 1 242 ? 17.357 40.232 -8.505 1.00 35.97 242 GLU A N 1
ATOM 1877 C CA . GLU A 1 242 ? 16.674 40.405 -7.221 1.00 35.97 242 GLU A CA 1
ATOM 1878 C C . GLU A 1 242 ? 16.168 41.847 -7.092 1.00 35.97 242 GLU A C 1
ATOM 1880 O O . GLU A 1 242 ? 16.882 42.770 -7.474 1.00 35.97 242 GLU A O 1
ATOM 1885 N N . GLU A 1 243 ? 15.009 42.046 -6.467 1.00 36.22 243 GLU A N 1
ATOM 1886 C CA . GLU A 1 243 ? 14.736 43.256 -5.690 1.00 36.22 243 GLU A CA 1
ATOM 1887 C C . GLU A 1 243 ? 13.799 42.904 -4.529 1.00 36.22 243 GLU A C 1
ATOM 1889 O O . GLU A 1 243 ? 12.766 42.254 -4.692 1.00 36.22 243 GLU A O 1
ATOM 1894 N N . ALA A 1 244 ? 14.252 43.269 -3.333 1.00 36.59 244 ALA A N 1
ATOM 1895 C CA . ALA A 1 244 ? 13.571 43.107 -2.066 1.00 36.59 244 ALA A CA 1
ATOM 1896 C C . ALA A 1 244 ? 12.679 44.326 -1.809 1.00 36.59 244 ALA A C 1
ATOM 1898 O O . ALA A 1 244 ? 13.160 45.454 -1.892 1.00 36.59 244 ALA A O 1
ATOM 1899 N N . GLU A 1 245 ? 11.429 44.108 -1.404 1.00 41.34 245 GLU A N 1
ATOM 1900 C CA . GLU A 1 245 ? 10.615 45.145 -0.768 1.00 41.34 245 GLU A CA 1
ATOM 1901 C C . GLU A 1 245 ? 10.224 44.706 0.644 1.00 41.34 245 GLU A C 1
ATOM 1903 O O . GLU A 1 245 ? 9.521 43.723 0.875 1.00 41.34 245 GLU A O 1
ATOM 1908 N N . SER A 1 246 ? 10.773 45.454 1.594 1.00 38.53 246 SER A N 1
ATOM 1909 C CA . SER A 1 246 ? 10.483 45.453 3.017 1.00 38.53 246 SER A CA 1
ATOM 1910 C C . SER A 1 246 ? 9.323 46.404 3.303 1.00 38.53 246 SER A C 1
ATOM 1912 O O . SER A 1 246 ? 9.475 47.607 3.096 1.00 38.53 246 SER A O 1
ATOM 1914 N N . ASP A 1 247 ? 8.226 45.896 3.860 1.00 37.94 247 ASP A N 1
ATOM 1915 C CA . ASP A 1 247 ? 7.144 46.709 4.419 1.00 37.94 247 ASP A CA 1
ATOM 1916 C C . ASP A 1 247 ? 6.896 46.290 5.874 1.00 37.94 247 ASP A C 1
ATOM 1918 O O . ASP A 1 247 ? 6.115 45.390 6.177 1.00 37.94 247 ASP A O 1
ATOM 1922 N N . GLU A 1 248 ? 7.590 46.950 6.802 1.00 42.16 248 GLU A N 1
ATOM 1923 C CA . GLU A 1 248 ? 7.306 46.848 8.231 1.00 42.16 248 GLU A CA 1
ATOM 1924 C C . GLU A 1 248 ? 7.335 48.252 8.846 1.00 42.16 248 GLU A C 1
ATOM 1926 O O . GLU A 1 248 ? 8.382 48.836 9.131 1.00 42.16 248 GLU A O 1
ATOM 1931 N N . CYS A 1 249 ? 6.149 48.844 9.019 1.00 37.25 249 CYS A N 1
ATOM 1932 C CA . CYS A 1 249 ? 5.994 50.080 9.770 1.00 37.25 249 CYS A CA 1
ATOM 1933 C C . CYS A 1 249 ? 4.681 50.100 10.570 1.00 37.25 249 CYS A C 1
ATOM 1935 O O . CYS A 1 249 ? 3.589 50.181 10.012 1.00 37.25 249 CYS A O 1
ATOM 1937 N N . ARG A 1 250 ? 4.864 50.183 11.897 1.00 39.59 250 ARG A N 1
ATOM 1938 C CA . ARG A 1 250 ? 3.975 50.724 12.947 1.00 39.59 250 ARG A CA 1
AT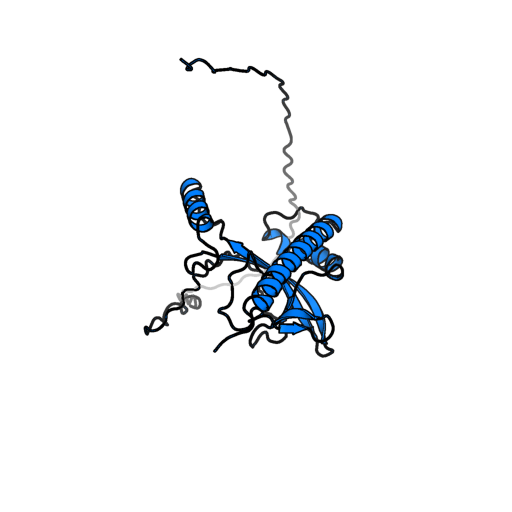OM 1939 C C . ARG A 1 250 ? 2.834 49.837 13.468 1.00 39.59 250 ARG A C 1
ATOM 1941 O O . ARG A 1 250 ? 1.761 49.766 12.877 1.00 39.59 250 ARG A O 1
ATOM 1948 N N . ARG A 1 251 ? 2.966 49.421 14.736 1.00 42.50 251 ARG A N 1
ATOM 1949 C CA . ARG A 1 251 ? 2.473 50.187 15.910 1.00 42.50 251 ARG A CA 1
ATOM 1950 C C . ARG A 1 251 ? 2.900 49.522 17.230 1.00 42.50 251 ARG A C 1
ATOM 1952 O O . ARG A 1 251 ? 2.526 48.385 17.488 1.00 42.50 251 ARG A O 1
ATOM 1959 N N . ALA A 1 252 ? 3.599 50.275 18.073 1.00 45.94 252 ALA A N 1
ATOM 1960 C CA . ALA A 1 252 ? 3.602 50.120 19.523 1.00 45.94 252 ALA A CA 1
ATOM 1961 C C . ALA A 1 252 ? 3.749 51.528 20.116 1.00 45.94 252 ALA A C 1
ATOM 1963 O O . ALA A 1 252 ? 4.784 52.159 19.923 1.00 45.94 252 ALA A O 1
ATOM 1964 N N . ASP A 1 253 ? 2.639 52.033 20.649 1.00 58.56 253 ASP A N 1
ATOM 1965 C CA . ASP A 1 253 ? 2.488 52.860 21.856 1.00 58.56 253 ASP A CA 1
ATOM 1966 C C . ASP A 1 253 ? 0.981 53.043 22.107 1.00 58.56 253 ASP A C 1
ATOM 1968 O O . ASP A 1 253 ? 0.253 53.389 21.141 1.00 58.56 253 ASP A O 1
#

Sequence (253 aa):
MSFSQFHPLGQHPHTGEPYIRLPAPFDRVIITPPRQGDIPRIVTILNDYPVKRWLDGPPFPYLDIHAEEWVTKNQEHSDTIMRELRVADEEQPKGPVVAVSGCPVGCLRGVEEDGTEVFLGAIEFSRCGFPDLLNQQEQERMVSSNDGRKRGDPDIVWCIGCECISNTHLGTLSWSSYTTSRLSRRAGAQSRADELRCANSGRDMGGAADGSKTNTGRDDYWESGEHTCVGEVGISDSKHCEEAESDECRRAD

Organism: NCBI:txid1077348

Foldseek 3Di:
DFDFLLPPWDADPPPRWTWDQDDPPRNQKIFTQADLVCLVVQQVLCQPPVQVVLDDDADPNHDSVNSVVVSVVLQVVLVVQVVVSVVCCVVCVRDHHDQTPADSTWWMWGQDPVRDTHTFWTKGKDQDQPPVDPDVVVSVVVSVVLVPDDGPDLQGWIFMDIRGDQPDPPHGPSDPDRPRDRPDPPPDDDDDPDDPPPDDDDPDDDDDDDDDDDDDDDDDDDDDDDDDDDDDDDDDDDDDDDDDDDDDDDDDD

pLDDT: mean 73.12, std 28.79, range [26.78, 98.38]

Radius of gyration: 27.67 Å; chains: 1; bounding box: 53×78×89 Å

Secondary structure (DSSP, 8-state):
-PPPTTTT-EE-TTT--EEEEPPTT-TTEEEE---GGGHHHHHHHHT-HHHHTT-SSS-SS--HHHHHHHHHHHHHHHHHHHHHHHHHHHH-TTSPPPPPSS-S--EEEEEPTTS-EEEEEEEEEEE---TT---HHHHHHHHHHHHTSPTT-TTPPEEEEEEE-TTSSSTT--------B------S------SS--S------------------------------------------------------